Protein AF-A0A358SV83-F1 (afdb_monomer_lite)

Sequence (250 aa):
GQFGENFTVRGLADDQVCIGDRYRIGGAVFEVTQPRVTCFRVGIRMDDPQMPALQVSHHRPGFYSRVLTEGAVEAGQEIIKLASGPEGMTVAELDALLYLPGHPRQQLLRALRIPALSGGWKASFQEMLDQSGQRGGNAGLTDASPPPAWPGFRPLAVTGIGRESETVISVHLADPGGGSVPAALPGQFLTLRLHPDPAGRPLLRSYSLSGPPGARDYRISVKREEHGASSSAPDQPATVADHRRRTATP

Structure (mmCIF, N/CA/C/O backbone):
data_AF-A0A358SV83-F1
#
_entry.id   AF-A0A358SV83-F1
#
loop_
_atom_site.group_PDB
_atom_site.id
_atom_site.type_symbol
_atom_site.label_atom_id
_atom_site.label_alt_id
_atom_site.label_comp_id
_atom_site.label_asym_id
_atom_site.label_entity_id
_atom_site.label_seq_id
_atom_site.pdbx_PDB_ins_code
_atom_site.Cartn_x
_atom_site.Cartn_y
_atom_site.Cartn_z
_atom_site.occupancy
_atom_site.B_iso_or_equiv
_atom_site.auth_seq_id
_atom_site.auth_comp_id
_atom_site.auth_asym_id
_atom_site.auth_atom_id
_atom_site.pdbx_PDB_model_num
ATOM 1 N N . GLY A 1 1 ? -3.229 -6.871 13.205 1.00 54.72 1 GLY A N 1
ATOM 2 C CA . GLY A 1 1 ? -2.868 -8.268 12.923 1.00 54.72 1 GLY A CA 1
ATOM 3 C C . GLY A 1 1 ? -1.431 -8.581 13.302 1.00 54.72 1 GLY A C 1
ATOM 4 O O . GLY A 1 1 ? -0.713 -7.695 13.771 1.00 54.72 1 GLY A O 1
ATOM 5 N N . GLN A 1 2 ? -1.021 -9.843 13.153 1.00 54.03 2 GLN A N 1
ATOM 6 C CA . GLN A 1 2 ? 0.266 -10.363 13.649 1.00 54.03 2 GLN A CA 1
ATOM 7 C C . GLN A 1 2 ? 1.488 -9.800 12.902 1.00 54.03 2 GLN A C 1
ATOM 9 O O . GLN A 1 2 ? 2.577 -9.719 13.471 1.00 54.03 2 GLN A O 1
ATOM 14 N N . PHE A 1 3 ? 1.309 -9.321 11.669 1.00 58.66 3 PHE A N 1
ATOM 15 C CA . PHE A 1 3 ? 2.378 -8.756 10.841 1.00 58.66 3 PHE A CA 1
ATOM 16 C C . PHE A 1 3 ? 2.374 -7.218 10.838 1.00 58.66 3 PHE A C 1
ATOM 18 O O . PHE A 1 3 ? 3.141 -6.577 10.111 1.00 58.66 3 PHE A O 1
ATOM 25 N N . GLY A 1 4 ? 1.548 -6.590 11.682 1.00 61.38 4 GLY A N 1
ATOM 26 C CA . GLY A 1 4 ? 1.361 -5.137 11.694 1.00 61.38 4 GLY A CA 1
ATOM 27 C C . GLY A 1 4 ? 0.641 -4.634 10.442 1.00 61.38 4 GLY A C 1
ATOM 28 O O . GLY A 1 4 ? 0.936 -3.547 9.956 1.00 61.38 4 GLY A O 1
ATOM 29 N N . GLU A 1 5 ? -0.223 -5.465 9.869 1.00 73.44 5 GLU A N 1
ATOM 30 C CA . GLU A 1 5 ? -1.142 -5.107 8.801 1.00 73.44 5 GLU A CA 1
ATOM 31 C C . GLU A 1 5 ? -2.360 -4.343 9.343 1.00 73.44 5 GLU A C 1
ATOM 33 O O . GLU A 1 5 ? -2.858 -4.640 10.436 1.00 73.44 5 GLU A O 1
ATOM 38 N N . ASN A 1 6 ? -2.832 -3.369 8.558 1.00 76.31 6 ASN A N 1
ATOM 39 C CA . ASN A 1 6 ? -4.039 -2.592 8.857 1.00 76.31 6 ASN A CA 1
ATOM 40 C C . ASN A 1 6 ? -5.306 -3.385 8.506 1.00 76.31 6 ASN A C 1
ATOM 42 O O . ASN A 1 6 ? -6.278 -3.366 9.255 1.00 76.31 6 ASN A O 1
ATOM 46 N N . PHE A 1 7 ? -5.268 -4.108 7.382 1.00 78.75 7 PHE A N 1
ATOM 47 C CA . PHE A 1 7 ? -6.340 -4.978 6.915 1.00 78.75 7 PHE A CA 1
ATOM 48 C C . PHE A 1 7 ? -5.882 -6.433 6.972 1.00 78.75 7 PHE A C 1
ATOM 50 O O . PHE A 1 7 ? -4.892 -6.796 6.339 1.00 78.75 7 PHE A O 1
ATOM 57 N N . THR A 1 8 ? -6.625 -7.265 7.700 1.00 83.94 8 THR A N 1
ATOM 58 C CA . THR A 1 8 ? -6.509 -8.725 7.624 1.00 83.94 8 THR A CA 1
ATOM 59 C C . THR A 1 8 ? -7.649 -9.221 6.742 1.00 83.94 8 THR A C 1
ATOM 61 O O . THR A 1 8 ? -8.818 -9.056 7.089 1.00 83.94 8 THR A O 1
ATOM 64 N N . VAL A 1 9 ? -7.313 -9.782 5.582 1.00 85.38 9 VAL A N 1
ATOM 65 C CA . VAL A 1 9 ? -8.266 -10.078 4.501 1.00 85.38 9 VAL A CA 1
ATOM 66 C C . VAL A 1 9 ? -8.218 -11.553 4.102 1.00 85.38 9 VAL A C 1
ATOM 68 O O . VAL A 1 9 ? -7.237 -12.246 4.366 1.00 85.38 9 VAL A O 1
ATOM 71 N N . ARG A 1 10 ? -9.284 -12.040 3.457 1.00 82.12 10 ARG A N 1
ATOM 72 C CA . ARG A 1 10 ? -9.340 -13.359 2.802 1.00 82.12 10 ARG A CA 1
ATOM 73 C C . ARG A 1 10 ? -9.575 -13.160 1.304 1.00 82.12 10 ARG A C 1
ATOM 75 O O . ARG A 1 10 ? -10.217 -12.190 0.922 1.00 82.12 10 ARG A O 1
ATOM 82 N N . GLY A 1 11 ? -9.076 -14.078 0.476 1.00 83.75 11 GLY A N 1
ATOM 83 C CA . GLY A 1 11 ? -9.315 -14.059 -0.976 1.00 83.75 11 GLY A CA 1
ATOM 84 C C . GLY A 1 11 ? -8.448 -13.084 -1.782 1.00 83.75 11 GLY A C 1
ATOM 85 O O . GLY A 1 11 ? -8.728 -12.865 -2.952 1.00 83.75 11 GLY A O 1
ATOM 86 N N . LEU A 1 12 ? -7.404 -12.511 -1.176 1.00 90.44 12 LEU A N 1
ATOM 87 C CA . LEU A 1 12 ? -6.436 -11.630 -1.838 1.00 90.44 12 LEU A CA 1
ATOM 88 C C . LEU A 1 12 ? -5.019 -12.178 -1.644 1.00 90.44 12 LEU A C 1
ATOM 90 O O . LEU A 1 12 ? -4.240 -11.635 -0.864 1.00 90.44 12 LEU A O 1
ATOM 94 N N . ALA A 1 13 ? -4.725 -13.308 -2.286 1.00 89.31 13 ALA A N 1
ATOM 95 C CA . ALA A 1 13 ? -3.401 -13.917 -2.227 1.00 89.31 13 ALA A CA 1
ATOM 96 C C . ALA A 1 13 ? -2.389 -13.141 -3.093 1.00 89.31 13 ALA A C 1
ATOM 98 O O . ALA A 1 13 ? -2.746 -12.588 -4.135 1.00 89.31 13 ALA A O 1
ATOM 99 N N . ASP A 1 14 ? -1.123 -13.099 -2.670 1.00 88.69 14 ASP A N 1
ATOM 100 C CA . ASP A 1 14 ? -0.073 -12.293 -3.319 1.00 88.69 14 ASP A CA 1
ATOM 101 C C . ASP A 1 14 ? 0.264 -12.762 -4.751 1.00 88.69 14 ASP A C 1
ATOM 103 O O . ASP A 1 14 ? 0.774 -11.986 -5.558 1.00 88.69 14 ASP A O 1
ATOM 107 N N . ASP A 1 15 ? -0.056 -14.011 -5.088 1.00 91.31 15 ASP A N 1
ATOM 108 C CA . ASP A 1 15 ? 0.052 -14.606 -6.427 1.00 91.31 15 ASP A CA 1
ATOM 109 C C . ASP A 1 15 ? -1.186 -14.362 -7.311 1.00 91.31 15 ASP A C 1
ATOM 111 O O . ASP A 1 15 ? -1.204 -14.751 -8.477 1.00 91.31 15 ASP A O 1
ATOM 115 N N . GLN A 1 16 ? -2.215 -13.699 -6.781 1.00 93.50 16 GLN A N 1
ATOM 116 C CA . GLN A 1 16 ? -3.449 -13.349 -7.494 1.00 93.50 16 GLN A CA 1
ATOM 117 C C . GLN A 1 16 ? -3.635 -11.835 -7.627 1.00 93.50 16 GLN A C 1
ATOM 119 O O . GLN A 1 16 ? -4.192 -11.351 -8.615 1.00 93.50 16 GLN A O 1
ATOM 124 N N . VAL A 1 17 ? -3.183 -11.073 -6.630 1.00 96.31 17 VAL A N 1
ATOM 125 C CA . VAL A 1 17 ? -3.285 -9.611 -6.614 1.00 96.31 17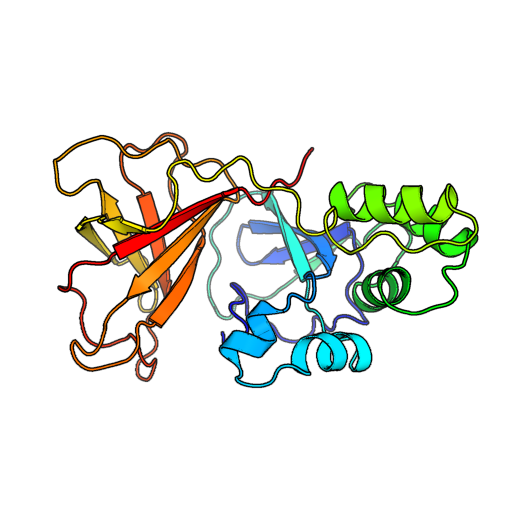 VAL A CA 1
ATOM 126 C C . VAL A 1 17 ? -2.208 -9.003 -7.502 1.00 96.31 17 VAL A C 1
ATOM 128 O O . VAL A 1 17 ? -1.026 -9.288 -7.326 1.00 96.31 17 VAL A O 1
ATOM 131 N N . CYS A 1 18 ? -2.609 -8.123 -8.421 1.00 97.88 18 CYS A N 1
ATOM 132 C CA . CYS A 1 18 ? -1.698 -7.404 -9.309 1.00 97.88 18 CYS A CA 1
ATOM 133 C C . CYS A 1 18 ? -1.433 -5.969 -8.844 1.00 97.88 18 CYS A C 1
ATOM 135 O O . CYS A 1 18 ? -2.307 -5.304 -8.281 1.00 97.88 18 CYS A O 1
ATOM 137 N N . ILE A 1 19 ? -0.235 -5.453 -9.124 1.00 97.44 19 ILE A N 1
ATOM 138 C CA . ILE A 1 19 ? 0.060 -4.035 -8.895 1.00 97.44 19 ILE A CA 1
ATOM 139 C C . ILE A 1 19 ? -0.779 -3.182 -9.846 1.00 97.44 19 ILE A C 1
ATOM 141 O O . ILE A 1 19 ? -0.817 -3.415 -11.051 1.00 97.44 19 ILE A O 1
ATOM 145 N N . GLY A 1 20 ? -1.455 -2.182 -9.286 1.00 96.38 20 GLY A N 1
ATOM 146 C CA . GLY A 1 20 ? -2.447 -1.357 -9.966 1.00 96.38 20 GLY A CA 1
ATOM 147 C C . GLY A 1 20 ? -3.874 -1.902 -9.904 1.00 96.38 20 GLY A C 1
ATOM 148 O O . GLY A 1 20 ? -4.779 -1.220 -10.380 1.00 96.38 20 GLY A O 1
ATOM 149 N N . ASP A 1 21 ? -4.108 -3.084 -9.319 1.00 98.25 21 ASP A N 1
ATOM 150 C CA . ASP A 1 21 ? -5.472 -3.528 -9.031 1.00 98.25 21 ASP A CA 1
ATOM 151 C C . ASP A 1 21 ? -6.186 -2.506 -8.141 1.00 98.25 21 ASP A C 1
ATOM 153 O O . ASP A 1 21 ? -5.591 -1.946 -7.214 1.00 98.25 21 ASP A O 1
ATOM 157 N N . ARG A 1 22 ? -7.481 -2.297 -8.397 1.00 98.25 22 ARG A N 1
ATOM 158 C CA . ARG A 1 22 ? -8.326 -1.393 -7.614 1.00 98.25 22 ARG A CA 1
ATOM 159 C C . ARG A 1 22 ? -9.411 -2.160 -6.894 1.00 98.25 22 ARG A C 1
ATOM 161 O O . ARG A 1 22 ? -10.132 -2.938 -7.516 1.00 98.25 22 ARG A O 1
ATOM 168 N N . TYR A 1 23 ? -9.569 -1.878 -5.609 1.00 97.69 23 TYR A N 1
ATOM 169 C CA . TYR A 1 23 ? -10.542 -2.529 -4.745 1.00 97.69 23 TYR A CA 1
ATOM 170 C C . TYR A 1 23 ? -11.389 -1.495 -4.016 1.00 97.69 23 TYR A C 1
ATOM 172 O O . TYR A 1 23 ? -10.880 -0.470 -3.561 1.00 97.69 23 TYR A O 1
ATOM 180 N N . ARG A 1 24 ? -12.680 -1.782 -3.879 1.00 97.50 24 ARG A N 1
ATOM 181 C CA . ARG A 1 24 ? -13.598 -1.041 -3.019 1.00 97.50 24 ARG A CA 1
ATOM 182 C C . ARG A 1 24 ? -13.871 -1.835 -1.756 1.00 97.50 24 ARG A C 1
ATOM 184 O O . ARG A 1 24 ? -14.143 -3.031 -1.836 1.00 97.50 24 ARG A O 1
ATOM 191 N N . ILE A 1 25 ? -13.850 -1.148 -0.620 1.00 95.62 25 ILE A N 1
ATOM 192 C CA . ILE A 1 25 ? -14.288 -1.681 0.671 1.00 95.62 25 ILE A CA 1
ATOM 193 C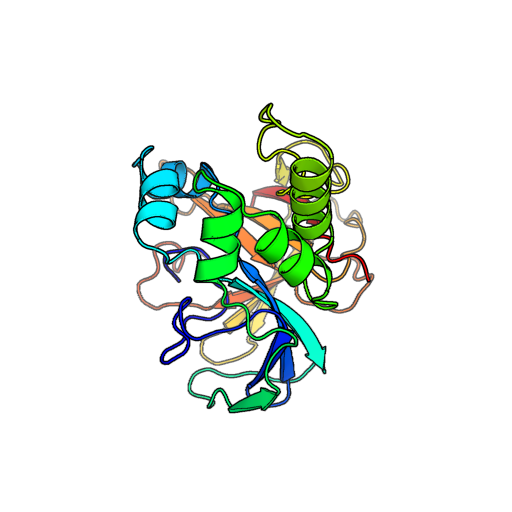 C . ILE A 1 25 ? -15.141 -0.597 1.320 1.00 95.62 25 ILE A C 1
ATOM 195 O O . ILE A 1 25 ? -14.673 0.529 1.491 1.00 95.62 25 ILE A O 1
ATOM 199 N N . GLY A 1 26 ? -16.406 -0.902 1.608 1.00 94.88 26 GLY A N 1
ATOM 200 C CA . GLY A 1 26 ? -17.359 0.111 2.063 1.00 94.88 26 GLY A CA 1
ATOM 201 C C . GLY A 1 26 ? -17.443 1.286 1.082 1.00 94.88 26 GLY A C 1
ATOM 202 O O . GLY A 1 26 ? -17.700 1.089 -0.113 1.00 94.88 26 GLY A O 1
ATOM 203 N N . GLY A 1 27 ? -17.205 2.496 1.597 1.00 88.81 27 GLY A N 1
ATOM 204 C CA . GLY A 1 27 ? -17.165 3.738 0.819 1.00 88.81 27 GLY A CA 1
ATOM 205 C C . GLY A 1 27 ? -15.787 4.121 0.266 1.00 88.81 27 GLY A C 1
ATOM 206 O O . GLY A 1 27 ? -15.696 5.107 -0.457 1.00 88.81 27 GLY A O 1
ATOM 207 N N . ALA A 1 28 ? -14.721 3.386 0.598 1.00 93.38 28 ALA A N 1
ATOM 208 C CA . ALA A 1 28 ? -13.356 3.726 0.199 1.00 93.38 28 ALA A CA 1
ATOM 209 C C . ALA A 1 28 ? -12.885 2.929 -1.027 1.00 93.38 28 ALA A C 1
ATOM 211 O O . ALA A 1 28 ? -13.259 1.768 -1.221 1.00 93.38 28 ALA A O 1
ATOM 212 N N . VAL A 1 29 ? -12.013 3.543 -1.833 1.00 96.75 29 VAL A N 1
ATOM 213 C CA . VAL A 1 29 ? -11.367 2.912 -2.994 1.00 96.75 29 VAL A CA 1
ATOM 214 C C . VAL A 1 29 ? -9.855 2.935 -2.824 1.00 96.75 29 VAL A C 1
ATOM 216 O O . VAL A 1 29 ? -9.262 3.982 -2.563 1.00 96.75 29 VAL A O 1
ATOM 219 N N . PHE A 1 30 ? -9.234 1.778 -3.025 1.00 96.25 30 PHE A N 1
ATOM 220 C CA . PHE A 1 30 ? -7.804 1.543 -2.873 1.00 96.25 30 PHE A CA 1
ATOM 221 C C . PHE A 1 30 ? -7.193 1.074 -4.192 1.00 96.25 30 PHE A C 1
ATOM 223 O O . PHE A 1 30 ? -7.848 0.372 -4.960 1.00 96.25 30 PHE A O 1
ATOM 230 N N . GLU A 1 31 ? -5.931 1.420 -4.436 1.00 97.75 31 GLU A N 1
ATOM 231 C CA . GLU A 1 31 ? -5.132 0.902 -5.552 1.00 97.75 31 GLU A CA 1
ATOM 232 C C . GLU A 1 31 ? -3.832 0.294 -5.030 1.00 97.75 31 GLU A C 1
ATOM 234 O O . GLU A 1 31 ? -3.123 0.935 -4.252 1.00 97.75 31 GLU A O 1
ATOM 239 N N . VAL A 1 32 ? -3.520 -0.933 -5.446 1.00 96.25 32 VAL A N 1
ATOM 240 C CA . VAL A 1 32 ? -2.310 -1.653 -5.030 1.00 96.25 32 VAL A CA 1
ATOM 241 C C . VAL A 1 32 ? -1.080 -0.997 -5.652 1.00 96.25 32 VAL A C 1
ATOM 243 O O . VAL A 1 32 ? -1.019 -0.829 -6.867 1.00 96.25 32 VAL A O 1
ATOM 246 N N . THR A 1 33 ? -0.083 -0.639 -4.840 1.00 91.69 33 THR A N 1
ATOM 247 C CA . THR A 1 33 ? 1.066 0.161 -5.306 1.00 91.69 33 THR A CA 1
ATOM 248 C C . THR A 1 33 ? 2.401 -0.555 -5.247 1.00 91.69 33 THR A C 1
ATOM 250 O O . THR A 1 33 ? 3.296 -0.235 -6.021 1.00 91.69 33 THR A O 1
ATOM 253 N N . GLN A 1 34 ? 2.582 -1.490 -4.317 1.00 87.69 34 GLN A N 1
ATOM 254 C CA . GLN A 1 34 ? 3.850 -2.201 -4.165 1.00 87.69 34 GLN A CA 1
ATOM 255 C C . GLN A 1 34 ? 3.707 -3.422 -3.255 1.00 87.69 34 GLN A C 1
ATOM 257 O O . GLN A 1 34 ? 2.888 -3.394 -2.325 1.00 87.69 34 GLN A O 1
ATOM 262 N N . PRO A 1 35 ? 4.567 -4.439 -3.427 1.00 89.25 35 PRO A N 1
ATOM 263 C CA . PRO A 1 35 ? 4.796 -5.427 -2.390 1.00 89.25 35 PRO A CA 1
ATOM 264 C C . PRO A 1 35 ? 5.295 -4.764 -1.104 1.00 89.25 35 PRO A C 1
ATOM 266 O O . PRO A 1 35 ? 5.919 -3.688 -1.085 1.00 89.25 35 PRO A O 1
ATOM 269 N N . ARG A 1 36 ? 4.992 -5.404 0.018 1.00 83.44 36 ARG A N 1
ATOM 270 C CA . ARG A 1 36 ? 5.539 -5.007 1.302 1.00 83.44 36 ARG A CA 1
ATOM 271 C C . ARG A 1 36 ? 7.009 -5.402 1.334 1.00 83.44 36 ARG A C 1
ATOM 273 O O . ARG A 1 36 ? 7.348 -6.574 1.309 1.00 83.44 36 ARG A O 1
ATOM 280 N N . VAL A 1 37 ? 7.867 -4.397 1.476 1.00 70.69 37 VAL A N 1
ATOM 281 C CA . VAL A 1 37 ? 9.312 -4.595 1.612 1.00 70.69 37 VAL A CA 1
ATOM 282 C C . VAL A 1 37 ? 9.594 -5.499 2.812 1.00 70.69 37 VAL A C 1
ATOM 284 O O . VAL A 1 37 ? 9.258 -5.166 3.959 1.00 70.69 37 VAL A O 1
ATOM 287 N N . THR A 1 38 ? 10.221 -6.638 2.541 1.00 62.66 38 THR A N 1
ATOM 288 C CA . THR A 1 38 ? 10.652 -7.617 3.536 1.00 62.66 38 THR A CA 1
ATOM 289 C C . THR A 1 38 ? 11.813 -7.017 4.328 1.00 62.66 38 THR A C 1
ATOM 291 O O . THR A 1 38 ? 12.965 -6.965 3.907 1.00 62.66 38 THR A O 1
ATOM 294 N N . CYS A 1 39 ? 11.501 -6.449 5.494 1.00 55.25 39 CYS A N 1
ATOM 295 C CA . CYS A 1 39 ? 12.491 -5.776 6.330 1.00 55.25 39 CYS A CA 1
ATOM 296 C C . CYS A 1 39 ? 12.957 -6.667 7.489 1.00 55.25 39 CYS A C 1
ATOM 298 O O . CYS A 1 39 ? 12.167 -7.388 8.104 1.00 55.25 39 CYS A O 1
ATOM 300 N N . PHE A 1 40 ? 14.232 -6.517 7.865 1.00 40.53 40 PHE A N 1
ATOM 301 C CA . PHE A 1 40 ? 14.875 -7.143 9.033 1.00 40.53 40 PHE A CA 1
ATOM 302 C C . PHE A 1 40 ? 14.072 -7.000 10.344 1.00 40.53 40 PHE A C 1
ATOM 304 O O . PHE A 1 40 ? 14.144 -7.844 11.234 1.00 40.53 40 PHE A O 1
ATOM 311 N N . ARG A 1 41 ? 13.227 -5.964 10.455 1.00 45.44 41 ARG A N 1
ATOM 312 C CA . ARG A 1 41 ? 12.376 -5.714 11.629 1.00 45.44 41 ARG A CA 1
ATOM 313 C C . ARG A 1 41 ? 11.317 -6.790 11.878 1.00 45.44 41 ARG A C 1
ATOM 315 O O . ARG A 1 41 ? 10.899 -6.929 13.025 1.00 45.44 41 ARG A O 1
ATOM 322 N N . VAL A 1 42 ? 10.870 -7.536 10.861 1.00 48.53 42 VAL A N 1
ATOM 323 C CA . VAL A 1 42 ? 9.964 -8.674 11.108 1.00 48.53 42 VAL A CA 1
ATOM 324 C C . VAL A 1 42 ? 10.702 -9.786 11.844 1.00 48.53 42 VAL A C 1
ATOM 326 O O . VAL A 1 42 ? 10.146 -10.332 12.789 1.00 48.53 42 VAL A O 1
ATOM 329 N N . GLY A 1 43 ? 11.967 -10.033 11.496 1.00 43.28 43 GLY A N 1
ATOM 330 C CA . GLY A 1 43 ? 12.800 -10.980 12.229 1.00 43.28 43 GLY A CA 1
ATOM 331 C C . GLY A 1 43 ? 13.048 -10.556 13.674 1.00 43.28 43 GLY A C 1
ATOM 332 O O . GLY A 1 43 ? 12.912 -11.368 14.576 1.00 43.28 43 GLY A O 1
ATOM 333 N N . ILE A 1 44 ? 13.254 -9.257 13.925 1.00 42.75 44 ILE A N 1
ATOM 334 C CA . ILE A 1 44 ? 13.342 -8.726 15.300 1.00 42.75 44 ILE A CA 1
ATOM 335 C C . ILE A 1 44 ? 12.026 -8.915 16.081 1.00 42.75 44 ILE A C 1
ATOM 337 O O . ILE A 1 44 ? 12.054 -9.186 17.276 1.00 42.75 44 ILE A O 1
ATOM 341 N N . ARG A 1 45 ? 10.857 -8.748 15.442 1.00 47.59 45 ARG A N 1
ATOM 342 C CA . ARG A 1 45 ? 9.550 -8.908 16.114 1.00 47.59 45 ARG A CA 1
ATOM 343 C C . ARG A 1 45 ? 9.204 -10.373 16.393 1.00 47.59 45 ARG A C 1
ATOM 345 O O . ARG A 1 45 ? 8.528 -10.633 17.382 1.00 47.59 45 ARG A O 1
ATOM 352 N N . MET A 1 46 ? 9.615 -11.276 15.509 1.00 47.41 46 MET A N 1
ATOM 353 C CA . MET A 1 46 ? 9.336 -12.713 15.592 1.00 47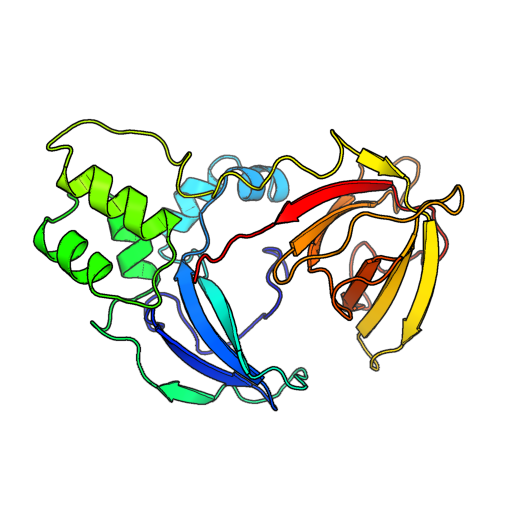.41 46 MET A CA 1
ATOM 354 C C . MET A 1 46 ? 10.449 -13.497 16.303 1.00 47.41 46 MET A C 1
ATOM 356 O O . MET A 1 46 ? 10.342 -14.711 16.402 1.00 47.41 46 MET A O 1
ATOM 360 N N . ASP A 1 47 ? 11.491 -12.806 16.782 1.00 48.53 47 ASP A N 1
ATOM 361 C CA . ASP A 1 47 ? 12.717 -13.390 17.350 1.00 48.53 47 ASP A CA 1
ATOM 362 C C . ASP A 1 47 ? 13.383 -14.434 16.431 1.00 48.53 47 ASP A C 1
ATOM 364 O O . ASP A 1 47 ? 14.007 -15.389 16.880 1.00 48.53 47 ASP A O 1
ATOM 368 N N . ASP A 1 48 ? 13.243 -14.243 15.116 1.00 48.50 48 ASP A N 1
ATOM 369 C CA . ASP A 1 48 ? 13.784 -15.133 14.092 1.00 48.50 48 ASP A CA 1
ATOM 370 C C . ASP A 1 48 ? 14.469 -14.312 12.979 1.00 48.50 48 ASP A C 1
ATOM 372 O O . ASP A 1 48 ? 13.804 -13.719 12.118 1.00 48.50 48 ASP A O 1
ATOM 376 N N . PRO A 1 49 ? 15.813 -14.263 12.956 1.00 48.03 49 PRO A N 1
ATOM 377 C CA . PRO A 1 49 ? 16.571 -13.483 11.983 1.00 48.03 49 PRO A CA 1
ATOM 378 C C . PRO A 1 49 ? 16.440 -13.993 10.536 1.00 48.03 49 PRO A C 1
ATOM 380 O O . PRO A 1 49 ? 16.790 -13.255 9.614 1.00 48.03 49 PRO A O 1
ATOM 383 N N . GLN A 1 50 ? 15.923 -15.208 10.308 1.00 54.56 50 GLN A N 1
ATOM 384 C CA . GLN A 1 50 ? 15.722 -15.792 8.976 1.00 54.56 50 GLN A CA 1
ATOM 385 C C . GLN A 1 50 ? 14.391 -15.370 8.338 1.00 54.56 50 GLN A C 1
ATOM 387 O O . GLN A 1 50 ? 14.218 -15.501 7.125 1.00 54.56 50 GLN A O 1
ATOM 392 N N . MET A 1 51 ? 13.468 -14.793 9.112 1.00 56.59 51 MET A N 1
ATOM 393 C CA . MET A 1 51 ? 12.127 -14.415 8.648 1.00 56.59 51 MET A CA 1
ATOM 394 C C . MET A 1 51 ? 12.065 -13.547 7.382 1.00 56.59 51 MET A C 1
ATOM 396 O O . MET A 1 51 ? 11.165 -13.776 6.571 1.00 56.59 51 MET A O 1
ATOM 400 N N . PRO A 1 52 ? 12.966 -12.569 7.154 1.00 54.94 52 PRO A N 1
ATOM 401 C CA . PRO A 1 52 ? 12.975 -11.820 5.899 1.00 54.94 52 PRO A CA 1
ATOM 402 C C . PRO A 1 52 ? 13.257 -12.715 4.685 1.00 54.94 52 PRO A C 1
ATOM 404 O O . PRO A 1 52 ? 12.596 -12.574 3.661 1.00 54.94 52 PRO A O 1
ATOM 407 N N . ALA A 1 53 ? 14.185 -13.669 4.812 1.00 55.56 53 ALA A N 1
ATOM 408 C CA . ALA A 1 53 ? 14.493 -14.628 3.753 1.00 55.56 53 ALA A CA 1
ATOM 409 C C . ALA A 1 53 ? 13.353 -15.639 3.559 1.00 55.56 53 ALA A C 1
ATOM 411 O O . ALA A 1 53 ? 13.012 -15.970 2.424 1.00 55.56 53 ALA A O 1
ATOM 412 N N . LEU A 1 54 ? 12.711 -16.070 4.651 1.00 56.41 54 LEU A N 1
ATOM 413 C CA . LEU A 1 54 ? 11.567 -16.978 4.597 1.00 56.41 54 LEU A CA 1
ATOM 414 C C . LEU A 1 54 ? 10.364 -16.349 3.878 1.00 56.41 54 LEU A C 1
ATOM 416 O O . LEU A 1 54 ? 9.763 -17.003 3.031 1.00 56.41 54 LEU A O 1
ATOM 420 N N . GLN A 1 55 ? 10.041 -15.076 4.131 1.00 59.69 55 GLN A N 1
ATOM 421 C CA . GLN A 1 55 ? 8.934 -14.383 3.445 1.00 59.69 55 GLN A CA 1
ATOM 422 C C . GLN A 1 55 ? 9.126 -14.298 1.932 1.00 59.69 55 GLN A C 1
ATOM 424 O O . GLN A 1 55 ? 8.181 -14.569 1.189 1.00 59.69 55 GLN A O 1
ATOM 429 N N . VAL A 1 56 ? 10.350 -13.990 1.495 1.00 57.34 56 VAL A N 1
ATOM 430 C CA . VAL A 1 56 ? 10.717 -14.004 0.074 1.00 57.34 56 VAL A CA 1
ATOM 431 C C . VAL A 1 56 ? 10.605 -15.427 -0.484 1.00 57.34 56 VAL A C 1
ATOM 433 O O . VAL A 1 56 ? 9.999 -15.631 -1.531 1.00 57.34 56 VAL A O 1
ATOM 436 N N . SER A 1 57 ? 11.110 -16.437 0.238 1.00 56.78 57 SER A N 1
ATOM 437 C CA . SER A 1 57 ? 11.056 -17.842 -0.206 1.00 56.78 57 SER A CA 1
ATOM 438 C C . SER A 1 57 ? 9.640 -18.429 -0.267 1.00 56.78 57 SER A C 1
ATOM 440 O O . SER A 1 57 ? 9.393 -19.372 -1.012 1.00 56.78 57 SER A O 1
ATOM 442 N N . HIS A 1 58 ? 8.703 -17.871 0.503 1.00 61.69 58 HIS A N 1
ATOM 443 C CA . HIS A 1 58 ? 7.312 -18.313 0.548 1.00 61.69 58 HIS A CA 1
ATOM 444 C C . HIS A 1 58 ? 6.377 -17.490 -0.343 1.00 61.69 58 HIS A C 1
ATOM 446 O O . HIS A 1 58 ? 5.182 -17.782 -0.357 1.00 61.69 58 HIS A O 1
ATOM 452 N N . HIS A 1 59 ? 6.888 -16.490 -1.074 1.00 64.38 59 HIS A N 1
ATOM 453 C CA . HIS A 1 59 ? 6.108 -15.631 -1.976 1.00 64.38 59 HIS A CA 1
ATOM 454 C C . HIS A 1 59 ? 4.897 -14.965 -1.300 1.00 64.38 59 HIS A C 1
ATOM 456 O O . HIS A 1 59 ? 3.835 -14.827 -1.905 1.00 64.38 59 HIS A O 1
ATOM 462 N N . ARG A 1 60 ? 5.038 -14.594 -0.019 1.00 75.44 60 ARG A N 1
ATOM 463 C CA . ARG A 1 60 ? 3.951 -14.016 0.792 1.00 75.44 60 ARG A CA 1
ATOM 464 C C . ARG A 1 60 ? 4.354 -12.721 1.510 1.00 75.44 60 ARG A C 1
ATOM 466 O O . ARG A 1 60 ? 4.289 -12.666 2.743 1.00 75.44 60 ARG A O 1
ATOM 473 N N . PRO A 1 61 ? 4.834 -11.691 0.790 1.00 76.06 61 PRO A N 1
ATOM 474 C CA . PRO A 1 61 ? 5.226 -10.429 1.413 1.00 76.06 61 PRO A CA 1
ATOM 475 C C . PRO A 1 61 ? 4.030 -9.645 1.984 1.00 76.06 61 PRO A C 1
ATOM 477 O O . PRO A 1 61 ? 4.187 -8.879 2.939 1.00 76.06 61 PRO A O 1
ATOM 480 N N . GLY A 1 62 ? 2.830 -9.814 1.425 1.00 86.69 62 GLY A N 1
ATOM 481 C CA . GLY A 1 62 ? 1.746 -8.841 1.497 1.00 86.69 62 GLY A CA 1
ATOM 482 C C . GLY A 1 62 ? 2.034 -7.603 0.639 1.00 86.69 62 GLY A C 1
ATOM 483 O O . GLY A 1 62 ? 3.086 -7.472 0.012 1.00 86.69 62 GLY A O 1
ATOM 484 N N . PHE A 1 63 ? 1.113 -6.641 0.629 1.00 90.00 63 PHE A N 1
ATOM 485 C CA . PHE A 1 63 ? 1.213 -5.455 -0.228 1.00 90.00 63 PHE A CA 1
ATOM 486 C C . PHE A 1 63 ? 0.683 -4.186 0.441 1.00 90.00 63 PHE A C 1
ATOM 488 O O . PHE A 1 63 ? -0.067 -4.222 1.419 1.00 90.00 63 PHE A O 1
ATOM 495 N N . TYR A 1 64 ? 1.098 -3.041 -0.097 1.00 89.19 64 TYR A N 1
ATOM 496 C CA . TYR A 1 64 ? 0.550 -1.734 0.243 1.00 89.19 64 TYR A CA 1
ATOM 497 C C . TYR A 1 64 ? -0.386 -1.234 -0.852 1.00 89.19 64 TYR A C 1
ATOM 499 O O . TYR A 1 64 ? -0.276 -1.595 -2.024 1.00 89.19 64 TYR A O 1
ATOM 507 N N . SER A 1 65 ? -1.324 -0.383 -0.449 1.00 90.56 65 SER A N 1
ATOM 508 C CA . SER A 1 65 ? -2.239 0.306 -1.351 1.00 90.56 65 SER A CA 1
ATOM 509 C C . SER A 1 65 ? -2.279 1.790 -1.019 1.00 90.56 65 SER A C 1
ATOM 511 O O . SER A 1 65 ? -2.139 2.172 0.147 1.00 90.56 65 SER A O 1
ATOM 513 N N . ARG A 1 66 ? -2.488 2.624 -2.037 1.00 89.19 66 ARG A N 1
ATOM 514 C CA . ARG A 1 66 ? -2.860 4.030 -1.857 1.00 89.19 66 ARG A CA 1
ATOM 515 C C . ARG A 1 66 ? -4.377 4.170 -1.845 1.00 89.19 66 ARG A C 1
ATOM 517 O O . ARG A 1 66 ? -5.078 3.364 -2.452 1.00 89.19 66 ARG A O 1
ATOM 524 N N . VAL A 1 67 ? -4.874 5.197 -1.166 1.00 92.00 67 VAL A N 1
ATOM 525 C CA . VAL A 1 67 ? -6.299 5.546 -1.160 1.00 92.00 67 VAL A CA 1
ATOM 526 C C . VAL A 1 67 ? -6.571 6.449 -2.360 1.00 92.00 67 VAL A C 1
ATOM 528 O O . VAL A 1 67 ? -5.941 7.494 -2.491 1.00 92.00 67 VAL A O 1
ATOM 531 N N . LEU A 1 68 ? -7.475 6.030 -3.246 1.00 86.06 68 LEU A N 1
ATOM 532 C CA . LEU A 1 68 ? -7.963 6.842 -4.367 1.00 86.06 68 LEU A CA 1
ATOM 533 C C . LEU A 1 68 ? -9.214 7.636 -3.988 1.00 86.06 68 LEU A C 1
ATOM 535 O O . LEU A 1 68 ? -9.433 8.736 -4.486 1.00 86.06 68 LEU A O 1
ATOM 539 N N . THR A 1 69 ? -10.051 7.071 -3.120 1.00 90.62 69 THR A N 1
ATOM 540 C CA . THR A 1 69 ? -11.261 7.720 -2.612 1.00 90.62 69 THR A CA 1
ATOM 541 C C . THR A 1 69 ? -11.398 7.387 -1.140 1.00 90.62 69 THR A C 1
ATOM 543 O O . THR A 1 69 ? -11.412 6.212 -0.770 1.00 90.62 69 THR A O 1
ATOM 546 N N . GLU A 1 70 ? -11.457 8.420 -0.306 1.00 89.62 70 GLU A N 1
ATOM 547 C CA . GLU A 1 70 ? -11.696 8.269 1.125 1.00 89.62 70 GLU A CA 1
ATOM 548 C C . GLU A 1 70 ? -13.154 7.882 1.386 1.00 89.62 70 GLU A C 1
ATOM 550 O O . GLU A 1 70 ? -14.065 8.311 0.680 1.00 89.62 70 GLU A O 1
ATOM 555 N N . GLY A 1 71 ? -13.379 7.075 2.417 1.00 85.62 71 GLY A N 1
ATOM 556 C CA . GLY A 1 71 ? -14.711 6.648 2.819 1.00 85.62 71 GLY A CA 1
ATOM 557 C C . GLY A 1 71 ? -14.671 5.780 4.069 1.00 85.62 71 GLY A C 1
ATOM 558 O O . GLY A 1 71 ? -13.604 5.341 4.503 1.00 85.62 71 GLY A O 1
ATOM 559 N N . ALA A 1 72 ? -15.842 5.543 4.659 1.00 84.94 72 ALA A N 1
ATOM 560 C CA . ALA A 1 72 ? -15.966 4.676 5.823 1.00 84.94 72 ALA A CA 1
ATOM 561 C C . ALA A 1 72 ? -15.734 3.208 5.435 1.00 84.94 72 ALA A C 1
ATOM 563 O O . ALA A 1 72 ? -16.239 2.737 4.409 1.00 84.94 72 ALA A O 1
ATOM 564 N N . VAL A 1 73 ? -14.981 2.500 6.278 1.00 87.88 73 VAL A N 1
ATOM 565 C CA . VAL A 1 73 ? -14.674 1.076 6.130 1.00 87.88 73 VAL A CA 1
ATOM 566 C C . VAL A 1 73 ? -14.902 0.375 7.461 1.00 87.88 73 VAL A C 1
ATOM 568 O O . VAL A 1 73 ? -14.475 0.866 8.505 1.00 87.88 73 VAL A O 1
ATOM 571 N N . GLU A 1 74 ? -15.543 -0.786 7.417 1.00 83.62 74 GLU A N 1
ATOM 572 C CA . GLU A 1 74 ? -15.903 -1.582 8.588 1.00 83.62 74 GLU A CA 1
ATOM 573 C C . GLU A 1 74 ? -15.521 -3.054 8.399 1.00 83.62 74 GLU A C 1
ATOM 575 O O . GLU A 1 74 ? -15.393 -3.561 7.282 1.00 83.62 74 GLU A O 1
ATOM 580 N N . ALA A 1 75 ? -15.329 -3.762 9.512 1.00 87.25 75 ALA A N 1
ATOM 581 C CA . ALA A 1 75 ? -15.035 -5.189 9.480 1.00 87.25 75 ALA A CA 1
ATOM 582 C C . ALA A 1 75 ? -16.224 -5.986 8.919 1.00 87.25 75 ALA A C 1
ATOM 584 O O . ALA A 1 75 ? -17.377 -5.696 9.220 1.00 87.25 75 ALA A O 1
ATOM 585 N N . GLY A 1 76 ? -15.932 -7.018 8.125 1.00 88.81 76 GLY A N 1
ATOM 586 C CA . GLY A 1 76 ? -16.952 -7.862 7.494 1.00 88.81 76 GLY A CA 1
ATOM 587 C C . GLY A 1 76 ? -17.495 -7.318 6.171 1.00 88.81 76 GLY A C 1
ATOM 588 O O . GLY A 1 76 ? -18.194 -8.047 5.474 1.00 88.81 76 GLY A O 1
ATOM 589 N N . GLN A 1 77 ? -17.142 -6.088 5.786 1.00 90.44 77 GLN A N 1
ATOM 590 C CA . GLN A 1 77 ? -17.480 -5.562 4.468 1.00 90.44 77 GLN A CA 1
ATOM 591 C C . GLN A 1 77 ? -16.747 -6.326 3.361 1.00 90.44 77 GLN A C 1
ATOM 593 O O . GLN A 1 77 ? -15.573 -6.684 3.489 1.00 90.44 77 GLN A O 1
ATOM 598 N N . GLU A 1 78 ? -17.459 -6.558 2.262 1.00 93.88 78 GLU A N 1
ATOM 599 C CA . GLU A 1 78 ? -16.916 -7.233 1.090 1.00 93.88 78 GLU A CA 1
ATOM 600 C C . GLU A 1 78 ? -15.828 -6.388 0.416 1.00 93.88 78 GLU A C 1
ATOM 602 O O . GLU A 1 78 ? -15.926 -5.158 0.336 1.00 93.88 78 GLU A O 1
ATOM 607 N N . ILE A 1 79 ? -14.798 -7.066 -0.097 1.00 95.81 79 ILE A N 1
ATOM 608 C CA . ILE A 1 79 ? -13.745 -6.448 -0.900 1.00 95.81 79 ILE A CA 1
ATOM 609 C C . ILE A 1 79 ? -14.053 -6.700 -2.369 1.00 95.81 79 ILE A C 1
ATOM 611 O O . ILE A 1 79 ? -13.946 -7.824 -2.855 1.00 95.81 79 ILE A O 1
ATOM 615 N N . ILE A 1 80 ? -14.425 -5.643 -3.082 1.00 97.25 80 ILE A N 1
ATOM 616 C CA . ILE A 1 80 ? -14.918 -5.744 -4.454 1.00 97.25 80 ILE A CA 1
ATOM 617 C C . ILE A 1 80 ? -13.845 -5.227 -5.403 1.00 97.25 80 ILE A C 1
ATOM 619 O O . ILE A 1 80 ? -13.467 -4.055 -5.343 1.00 97.25 80 ILE A O 1
ATOM 623 N N . LYS A 1 81 ? -13.354 -6.089 -6.299 1.00 97.62 81 LYS A N 1
ATOM 624 C CA . LYS A 1 81 ? -12.402 -5.689 -7.342 1.00 97.62 81 LYS A CA 1
ATOM 625 C C . LYS A 1 81 ? -13.112 -4.811 -8.373 1.00 97.62 81 LYS A C 1
ATOM 627 O O . LYS A 1 81 ? -14.076 -5.236 -8.998 1.00 97.62 81 LYS A O 1
ATOM 632 N N . LEU A 1 82 ? -12.632 -3.582 -8.533 1.00 97.88 82 LEU A N 1
ATOM 633 C CA . LEU A 1 82 ? -13.160 -2.605 -9.487 1.00 97.88 82 LEU A CA 1
ATOM 634 C C . LEU A 1 82 ? -12.413 -2.635 -10.820 1.00 97.88 82 LEU A C 1
ATOM 636 O O . LEU A 1 82 ? -13.015 -2.428 -11.868 1.00 97.88 82 LEU A O 1
ATOM 640 N N . ALA A 1 83 ? -11.096 -2.842 -10.779 1.00 97.38 83 ALA A N 1
ATOM 641 C CA . ALA A 1 83 ? -10.253 -2.858 -11.968 1.00 97.38 83 ALA A CA 1
ATOM 642 C C . ALA A 1 83 ? -9.010 -3.720 -11.746 1.00 97.38 83 ALA A C 1
ATOM 644 O O . ALA A 1 83 ? -8.532 -3.852 -10.616 1.00 97.38 83 ALA A O 1
ATOM 645 N N . SER A 1 84 ? -8.480 -4.270 -12.838 1.00 97.25 84 SER A N 1
ATOM 646 C CA . SER A 1 84 ? -7.181 -4.940 -12.841 1.00 97.25 84 SER A CA 1
ATOM 647 C C . SER A 1 84 ? -6.062 -3.958 -13.169 1.00 97.25 84 SER A C 1
ATOM 649 O O . SER A 1 84 ? -6.237 -3.070 -14.007 1.00 97.25 84 SER A O 1
ATOM 651 N N . GLY A 1 85 ? -4.914 -4.137 -12.523 1.00 92.12 85 GLY A N 1
ATOM 652 C CA . GLY A 1 85 ? -3.723 -3.341 -12.785 1.00 92.12 85 GLY A CA 1
ATOM 653 C C . GLY A 1 85 ? -3.168 -3.538 -14.199 1.00 92.12 85 GLY A C 1
ATOM 654 O O . GLY A 1 85 ? -3.293 -4.629 -14.768 1.00 92.12 85 GLY A O 1
ATOM 655 N N . PRO A 1 86 ? -2.549 -2.500 -14.793 1.00 86.69 86 PRO A N 1
ATOM 656 C CA . PRO A 1 86 ? -1.919 -2.626 -16.099 1.00 86.69 86 PRO A CA 1
ATOM 657 C C . PRO A 1 86 ? -0.744 -3.605 -16.027 1.00 86.69 86 PRO A C 1
ATOM 659 O O . PRO A 1 86 ? -0.123 -3.774 -14.982 1.00 86.69 86 PRO A O 1
ATOM 662 N N . GLU A 1 87 ? -0.458 -4.267 -17.146 1.00 96.38 87 GLU A N 1
ATOM 663 C CA . GLU A 1 87 ? 0.538 -5.340 -17.281 1.00 96.38 87 GLU A CA 1
ATOM 664 C C . GLU A 1 87 ? 0.220 -6.643 -16.540 1.00 96.38 87 GLU A C 1
ATOM 666 O O . GLU A 1 87 ? 0.841 -7.643 -16.879 1.00 96.38 87 GLU A O 1
ATOM 671 N N . GLY A 1 88 ? -0.726 -6.689 -15.592 1.00 96.06 88 GLY A N 1
ATOM 672 C CA . GLY A 1 88 ? -1.124 -7.924 -14.902 1.00 96.06 88 GLY A CA 1
ATOM 673 C C . GLY A 1 88 ? 0.029 -8.607 -14.163 1.00 96.06 88 GLY A C 1
ATOM 674 O O . GLY A 1 88 ? 0.159 -9.826 -14.239 1.00 96.06 88 GLY A O 1
ATOM 675 N N . MET A 1 89 ? 0.917 -7.820 -13.545 1.00 97.12 89 MET A N 1
ATOM 676 C CA . MET A 1 89 ? 2.020 -8.350 -12.741 1.00 97.12 89 MET A CA 1
ATOM 677 C C . MET A 1 89 ? 1.603 -8.490 -11.283 1.00 97.12 89 MET A C 1
ATOM 679 O O . MET A 1 89 ? 1.155 -7.510 -10.675 1.00 97.12 89 MET A O 1
ATOM 683 N N . THR A 1 90 ? 1.774 -9.684 -10.725 1.00 96.19 90 THR A N 1
ATOM 684 C CA . THR A 1 90 ? 1.355 -9.989 -9.356 1.00 96.19 90 THR A CA 1
ATOM 685 C C . THR A 1 90 ? 2.303 -9.395 -8.316 1.00 96.19 90 THR A C 1
ATOM 687 O O . THR A 1 90 ? 3.453 -9.047 -8.601 1.00 96.19 90 THR A O 1
ATOM 690 N N . VAL A 1 91 ? 1.821 -9.276 -7.079 1.00 93.56 91 VAL A N 1
ATOM 691 C CA . VAL A 1 91 ? 2.639 -8.870 -5.928 1.00 93.56 91 VAL A CA 1
ATOM 692 C C . VAL A 1 91 ? 3.813 -9.835 -5.749 1.00 93.56 91 VAL A C 1
ATOM 694 O O . VAL A 1 91 ? 4.951 -9.387 -5.603 1.00 93.56 91 VAL A O 1
ATOM 697 N N . ALA A 1 92 ? 3.555 -11.142 -5.816 1.00 87.94 92 ALA A N 1
ATOM 698 C CA . ALA A 1 92 ? 4.578 -12.177 -5.714 1.00 87.94 92 ALA A CA 1
ATOM 699 C C . ALA A 1 92 ? 5.605 -12.110 -6.857 1.00 87.94 92 ALA A C 1
ATOM 701 O O . ALA A 1 92 ? 6.801 -12.262 -6.612 1.00 87.94 92 ALA A O 1
ATOM 702 N N . GLU A 1 93 ? 5.163 -11.849 -8.093 1.00 90.50 93 GLU A N 1
ATOM 703 C CA . GLU A 1 93 ? 6.056 -11.701 -9.250 1.00 90.50 93 GLU A CA 1
ATOM 704 C C . GLU A 1 93 ? 7.013 -10.517 -9.087 1.00 90.50 93 GLU A C 1
ATOM 706 O O . GLU A 1 93 ? 8.203 -10.647 -9.376 1.00 90.50 93 GLU A O 1
ATOM 711 N N . LEU A 1 94 ? 6.521 -9.368 -8.617 1.00 90.00 94 LEU A N 1
ATOM 712 C CA . LEU A 1 94 ? 7.361 -8.188 -8.416 1.00 90.00 94 LEU A CA 1
ATOM 713 C C . LEU A 1 94 ? 8.335 -8.364 -7.259 1.00 90.00 94 LEU A C 1
ATOM 715 O O . LEU A 1 94 ? 9.508 -8.027 -7.414 1.00 90.00 94 LEU A O 1
ATOM 719 N N . ASP A 1 95 ? 7.887 -8.937 -6.144 1.00 85.81 95 ASP A N 1
ATOM 720 C CA . ASP A 1 95 ? 8.763 -9.265 -5.017 1.00 85.81 95 ASP A CA 1
ATOM 721 C C . ASP A 1 95 ? 9.900 -10.204 -5.440 1.00 85.81 95 ASP A C 1
ATOM 723 O O . ASP A 1 95 ? 11.078 -9.919 -5.208 1.00 85.81 95 ASP A O 1
ATOM 727 N N . ALA A 1 96 ? 9.564 -11.261 -6.184 1.00 83.06 96 ALA A N 1
ATOM 728 C CA . ALA A 1 96 ? 10.542 -12.172 -6.759 1.00 83.06 96 ALA A CA 1
ATOM 729 C C . ALA A 1 96 ? 11.496 -11.466 -7.734 1.00 83.06 96 ALA A C 1
ATOM 731 O O . ALA A 1 96 ? 12.702 -11.691 -7.670 1.00 83.06 96 ALA A O 1
ATOM 732 N N . LEU A 1 97 ? 10.987 -10.591 -8.609 1.00 86.00 97 LEU A N 1
ATOM 733 C CA . LEU A 1 97 ? 11.802 -9.862 -9.586 1.00 86.00 97 LEU A CA 1
ATOM 734 C C . LEU A 1 97 ? 12.875 -8.994 -8.921 1.00 86.00 97 LEU A C 1
ATOM 736 O O . LEU A 1 97 ? 13.935 -8.778 -9.507 1.00 86.00 97 LEU A O 1
ATOM 740 N N . LEU A 1 98 ? 12.605 -8.506 -7.713 1.00 81.19 98 LEU A N 1
ATOM 741 C CA . LEU A 1 98 ? 13.526 -7.686 -6.943 1.00 81.19 98 LEU A CA 1
ATOM 742 C C . LEU A 1 98 ? 14.524 -8.516 -6.125 1.00 81.19 98 LEU A C 1
ATOM 744 O O . LEU A 1 98 ? 15.707 -8.181 -6.088 1.00 81.19 98 LEU A O 1
ATOM 748 N N . TYR A 1 99 ? 14.069 -9.584 -5.467 1.00 73.62 99 TYR A N 1
ATOM 749 C CA . TYR A 1 99 ? 14.888 -10.313 -4.491 1.00 73.62 99 TYR A CA 1
ATOM 750 C C . TYR A 1 99 ? 15.544 -11.593 -5.021 1.00 73.62 99 TYR A C 1
ATOM 752 O O . TYR A 1 99 ? 16.569 -12.015 -4.478 1.00 73.62 99 TYR A O 1
ATOM 760 N N . LEU A 1 100 ? 14.987 -12.225 -6.058 1.00 72.81 100 LEU A N 1
ATOM 761 C CA . LEU A 1 100 ? 15.516 -13.467 -6.623 1.00 72.81 100 LEU A CA 1
ATOM 762 C C . LEU A 1 100 ? 16.476 -13.197 -7.793 1.00 72.81 100 LEU A C 1
ATOM 764 O O . LEU A 1 100 ? 16.320 -12.218 -8.523 1.00 72.81 100 LEU A O 1
ATOM 768 N N . PRO A 1 101 ? 17.490 -14.059 -7.995 1.00 64.88 101 PRO A N 1
ATOM 769 C CA . PRO A 1 101 ? 18.463 -13.883 -9.067 1.00 64.88 101 PRO A CA 1
ATOM 770 C C . PRO A 1 101 ? 17.838 -14.042 -10.462 1.00 64.88 101 PRO A C 1
ATOM 772 O O . PRO A 1 101 ? 16.876 -14.778 -10.652 1.00 64.88 101 PRO A O 1
ATOM 775 N N . GLY A 1 102 ? 18.457 -13.404 -11.460 1.00 73.69 102 GLY A N 1
ATOM 776 C CA . GLY A 1 102 ? 18.151 -13.589 -12.886 1.00 73.69 102 GLY A CA 1
ATOM 777 C C . GLY A 1 102 ? 17.529 -12.375 -13.581 1.00 73.69 102 GLY A C 1
ATOM 778 O O . GLY A 1 102 ? 17.622 -12.302 -14.801 1.00 73.69 102 GLY A O 1
ATOM 779 N N . HIS A 1 103 ? 16.948 -11.436 -12.820 1.00 80.50 103 HIS A N 1
ATOM 780 C CA . HIS A 1 103 ? 16.397 -10.128 -13.233 1.00 80.50 103 HIS A CA 1
ATOM 781 C C . HIS A 1 103 ? 16.189 -9.947 -14.758 1.00 80.50 103 HIS A C 1
ATOM 783 O O . HIS A 1 103 ? 16.928 -9.200 -15.408 1.00 80.50 103 HIS A O 1
ATOM 789 N N . PRO A 1 104 ? 15.204 -10.636 -15.372 1.00 88.31 104 PRO A N 1
ATOM 790 C CA . PRO A 1 104 ? 15.056 -10.640 -16.821 1.00 88.31 104 PRO A CA 1
ATOM 791 C C . PRO A 1 104 ? 14.714 -9.237 -17.318 1.00 88.31 104 PRO A C 1
ATOM 793 O O . PRO A 1 104 ? 13.708 -8.656 -16.903 1.00 88.31 104 PRO A O 1
ATOM 796 N N . ARG A 1 105 ? 15.501 -8.710 -18.265 1.00 89.75 105 ARG A N 1
ATOM 797 C CA . ARG A 1 105 ? 15.333 -7.345 -18.800 1.00 89.75 105 ARG A CA 1
ATOM 798 C C . ARG A 1 105 ? 13.891 -7.040 -19.221 1.00 89.75 105 ARG A C 1
ATOM 800 O O . ARG A 1 105 ? 13.379 -5.965 -18.931 1.00 89.75 105 ARG A O 1
ATOM 807 N N . GLN A 1 106 ? 13.218 -7.986 -19.878 1.00 93.44 106 GLN A N 1
ATOM 808 C CA . GLN A 1 106 ? 11.829 -7.814 -20.311 1.00 93.44 106 GLN A CA 1
ATOM 809 C C . GLN A 1 106 ? 10.857 -7.648 -19.132 1.00 93.44 106 GLN A C 1
ATOM 811 O O . GLN A 1 106 ? 9.926 -6.854 -19.234 1.00 93.44 106 GLN A O 1
ATOM 816 N N . GLN A 1 107 ? 11.078 -8.357 -18.021 1.00 92.31 107 GLN A N 1
ATOM 817 C CA . GLN A 1 107 ? 10.232 -8.261 -16.827 1.00 92.31 107 GLN A CA 1
ATOM 818 C C . GLN A 1 107 ? 10.473 -6.950 -16.074 1.00 92.31 107 GLN A C 1
ATOM 820 O O . GLN A 1 107 ? 9.513 -6.317 -15.647 1.00 92.31 107 GLN A O 1
ATOM 825 N N . LEU A 1 108 ? 11.724 -6.483 -15.996 1.00 92.56 108 LEU A N 1
ATOM 826 C CA . LEU A 1 108 ? 12.045 -5.156 -15.456 1.00 92.56 108 LEU A CA 1
ATOM 827 C C . LEU A 1 108 ? 11.352 -4.047 -16.264 1.00 92.56 108 LEU A C 1
ATOM 829 O O . LEU A 1 108 ? 10.661 -3.200 -15.704 1.00 92.56 108 LEU A O 1
ATOM 833 N N . LEU A 1 109 ? 11.451 -4.097 -17.598 1.00 95.12 109 LEU A N 1
ATOM 834 C CA . LEU A 1 109 ? 10.768 -3.145 -18.481 1.00 95.12 109 LEU A CA 1
ATOM 835 C C . LEU A 1 109 ? 9.240 -3.223 -18.360 1.00 95.12 109 LEU A C 1
ATOM 837 O O . LEU A 1 109 ? 8.574 -2.197 -18.458 1.00 95.12 109 LEU A O 1
ATOM 841 N N . ARG A 1 110 ? 8.676 -4.421 -18.156 1.00 96.94 110 ARG A N 1
ATOM 842 C CA . ARG A 1 110 ? 7.241 -4.622 -17.902 1.00 96.94 110 ARG A CA 1
ATOM 843 C C . ARG A 1 110 ? 6.818 -3.952 -16.595 1.00 96.94 110 ARG A C 1
ATOM 845 O O . ARG A 1 110 ? 5.874 -3.171 -16.611 1.00 96.94 110 ARG A O 1
ATOM 852 N N . ALA A 1 111 ? 7.559 -4.166 -15.509 1.00 95.44 111 ALA A N 1
ATOM 853 C CA . ALA A 1 111 ? 7.271 -3.554 -14.213 1.00 95.44 111 ALA A CA 1
ATOM 854 C C . ALA A 1 111 ? 7.312 -2.017 -14.272 1.00 95.44 111 ALA A C 1
ATOM 856 O O . ALA A 1 111 ? 6.443 -1.349 -13.713 1.00 95.44 111 ALA A O 1
ATOM 857 N N . LEU A 1 112 ? 8.269 -1.443 -15.010 1.00 95.38 112 LEU A N 1
ATOM 858 C CA . LEU A 1 112 ? 8.397 0.010 -15.175 1.00 95.38 112 LEU A CA 1
ATOM 859 C C . LEU A 1 112 ? 7.253 0.657 -15.969 1.00 95.38 112 LEU A C 1
ATOM 861 O O . LEU A 1 112 ? 7.021 1.857 -15.817 1.00 95.38 112 LEU A O 1
ATOM 865 N N . ARG A 1 113 ? 6.501 -0.110 -16.771 1.00 96.81 113 ARG A N 1
ATOM 866 C CA . ARG A 1 113 ? 5.296 0.394 -17.453 1.00 96.81 113 ARG A CA 1
ATOM 867 C C . ARG A 1 113 ? 4.093 0.541 -16.526 1.00 96.81 113 ARG A C 1
ATOM 869 O O . ARG A 1 113 ? 3.124 1.182 -16.922 1.00 96.81 113 ARG A O 1
ATOM 876 N N . ILE A 1 114 ? 4.135 -0.006 -15.308 1.00 97.44 114 ILE A N 1
ATOM 877 C CA . ILE A 1 114 ? 3.024 0.051 -14.353 1.00 97.44 114 ILE A CA 1
ATOM 878 C C . ILE A 1 114 ? 2.998 1.436 -13.683 1.00 97.44 114 ILE A C 1
ATOM 880 O O . ILE A 1 114 ? 3.854 1.731 -12.841 1.00 97.44 114 ILE A O 1
ATOM 884 N N . PRO A 1 115 ? 2.007 2.305 -13.971 1.00 94.75 115 PRO A N 1
ATOM 885 C CA . PRO A 1 115 ? 1.990 3.659 -13.422 1.00 94.75 115 PRO A CA 1
ATOM 886 C C . PRO A 1 115 ? 1.829 3.663 -11.900 1.00 94.75 115 PRO A C 1
ATOM 888 O O . PRO A 1 115 ? 2.487 4.453 -11.230 1.00 94.75 115 PRO A O 1
ATOM 891 N N . ALA A 1 116 ? 1.030 2.737 -11.360 1.00 93.50 116 ALA A N 1
ATOM 892 C CA . ALA A 1 116 ? 0.744 2.613 -9.929 1.00 93.50 116 ALA A CA 1
ATOM 893 C C . ALA A 1 116 ? 1.926 2.104 -9.082 1.00 93.50 116 ALA A C 1
ATOM 895 O O . ALA A 1 116 ? 1.884 2.236 -7.858 1.00 93.50 116 ALA A O 1
ATOM 896 N N . LEU A 1 117 ? 2.968 1.533 -9.705 1.00 94.31 117 LEU A N 1
ATOM 897 C CA . LEU A 1 117 ? 4.138 1.040 -8.983 1.00 94.31 117 LEU A CA 1
ATOM 898 C C . LEU A 1 117 ? 4.879 2.203 -8.306 1.00 94.31 117 LEU A C 1
ATOM 900 O O . LEU A 1 117 ? 5.101 3.252 -8.922 1.00 94.31 117 LEU A O 1
ATOM 904 N N . SER A 1 118 ? 5.259 2.020 -7.041 1.00 87.88 118 SER A N 1
ATOM 905 C CA . SER A 1 118 ? 5.882 3.087 -6.256 1.00 87.88 118 SER A CA 1
ATOM 906 C C . SER A 1 118 ? 7.268 3.497 -6.766 1.00 87.88 118 SER A C 1
ATOM 908 O O . SER A 1 118 ? 7.985 2.722 -7.404 1.00 87.88 118 SER A O 1
ATOM 910 N N . GLY A 1 119 ? 7.651 4.743 -6.466 1.00 83.69 119 GLY A N 1
ATOM 911 C CA . GLY A 1 119 ? 8.904 5.345 -6.929 1.00 83.69 119 GLY A CA 1
ATOM 912 C C . GLY A 1 119 ? 10.150 4.553 -6.529 1.00 83.69 119 GLY A C 1
ATOM 913 O O . GLY A 1 119 ? 10.976 4.276 -7.391 1.00 83.69 119 GLY A O 1
ATOM 914 N N . GLY A 1 120 ? 10.252 4.116 -5.268 1.00 79.06 120 GLY A N 1
ATOM 915 C CA . GLY A 1 120 ? 11.398 3.326 -4.796 1.00 79.06 120 GLY A CA 1
ATOM 916 C C . GLY A 1 120 ? 11.570 1.999 -5.545 1.00 79.06 120 GLY A C 1
ATOM 917 O O . GLY A 1 120 ? 12.681 1.637 -5.918 1.00 79.06 120 GLY A O 1
ATOM 918 N N . TRP A 1 121 ? 10.469 1.308 -5.860 1.00 86.94 121 TRP A N 1
ATOM 919 C CA . TRP A 1 121 ? 10.512 0.079 -6.662 1.00 86.94 121 TRP A CA 1
ATOM 920 C C . TRP A 1 121 ? 10.913 0.349 -8.114 1.00 86.94 121 TRP A C 1
ATOM 922 O O . TRP A 1 121 ? 11.749 -0.366 -8.664 1.00 86.94 121 TRP A O 1
ATOM 932 N N . LYS A 1 122 ? 10.362 1.407 -8.727 1.00 87.12 122 LYS A N 1
ATOM 933 C CA . LYS A 1 122 ? 10.763 1.836 -10.075 1.00 87.12 122 LYS A CA 1
ATOM 934 C C . LYS A 1 122 ? 12.251 2.189 -10.132 1.00 87.12 122 LYS A C 1
ATOM 936 O O . LYS A 1 122 ? 12.927 1.766 -11.062 1.00 87.12 122 LYS A O 1
ATOM 941 N N . ALA A 1 123 ? 12.766 2.904 -9.134 1.00 82.50 123 ALA A N 1
ATOM 942 C CA . ALA A 1 123 ? 14.180 3.253 -9.045 1.00 82.50 123 ALA A CA 1
ATOM 943 C C . ALA A 1 123 ? 15.066 2.000 -8.986 1.00 82.50 123 ALA A C 1
ATOM 945 O O . ALA A 1 123 ? 15.978 1.870 -9.796 1.00 82.50 123 ALA A O 1
ATOM 946 N N . SER A 1 124 ? 14.745 1.028 -8.125 1.00 79.44 124 SER A N 1
ATOM 947 C CA . SER A 1 124 ? 15.509 -0.224 -8.050 1.00 79.44 124 SER A CA 1
ATOM 948 C C . SER A 1 124 ? 15.480 -1.027 -9.352 1.00 79.44 124 SER A C 1
ATOM 950 O O . SER A 1 124 ? 16.510 -1.551 -9.770 1.00 79.44 124 SER A O 1
ATOM 952 N N . PHE A 1 125 ? 14.337 -1.107 -10.039 1.00 88.25 125 PHE A N 1
ATOM 953 C CA . PHE A 1 125 ? 14.277 -1.793 -11.333 1.00 88.25 125 PHE A CA 1
ATOM 954 C C . PHE A 1 125 ? 15.025 -1.049 -12.441 1.00 88.25 125 PHE A C 1
ATOM 956 O O . PHE A 1 125 ? 15.617 -1.696 -13.304 1.00 88.25 125 PHE A O 1
ATOM 963 N N . GLN A 1 126 ? 15.041 0.285 -12.412 1.00 87.50 126 GLN A N 1
ATOM 964 C CA . GLN A 1 126 ? 15.844 1.085 -13.333 1.00 87.50 126 GLN A CA 1
ATOM 965 C C . GLN A 1 126 ? 17.344 0.874 -13.082 1.00 87.50 126 GLN A C 1
ATOM 967 O O . GLN A 1 126 ? 18.081 0.589 -14.019 1.00 87.50 126 GLN A O 1
ATOM 972 N N . GLU A 1 127 ? 17.783 0.884 -11.821 1.00 82.81 127 GLU A N 1
ATOM 973 C CA . GLU A 1 127 ? 19.169 0.577 -11.451 1.00 82.81 127 GLU A CA 1
ATOM 974 C C . GLU A 1 127 ? 19.593 -0.818 -11.927 1.00 82.81 127 GLU A C 1
ATOM 976 O O . GLU A 1 127 ? 20.687 -0.971 -12.462 1.00 82.81 127 GLU A O 1
ATOM 981 N N . MET A 1 128 ? 18.725 -1.829 -11.804 1.00 82.00 128 MET A N 1
ATOM 982 C CA . MET A 1 128 ? 18.988 -3.178 -12.327 1.00 82.00 128 MET A CA 1
ATOM 983 C C . MET A 1 128 ? 19.068 -3.230 -13.862 1.00 82.00 128 MET A C 1
ATOM 985 O O . MET A 1 128 ? 19.772 -4.080 -14.405 1.00 82.00 128 MET A O 1
ATOM 989 N N . LEU A 1 129 ? 18.348 -2.356 -14.577 1.00 86.31 129 LEU A N 1
ATOM 990 C CA . LEU A 1 129 ? 18.447 -2.243 -16.038 1.00 86.31 129 LEU A CA 1
ATOM 991 C C . LEU A 1 129 ? 19.733 -1.553 -16.489 1.00 86.31 129 LEU A C 1
ATOM 993 O O . LEU A 1 129 ? 20.251 -1.898 -17.556 1.00 86.31 129 LEU A O 1
ATOM 997 N N . ASP A 1 130 ? 20.197 -0.585 -15.701 1.00 81.88 130 ASP A N 1
ATOM 998 C CA . ASP A 1 130 ? 21.376 0.233 -15.982 1.00 81.88 130 ASP A CA 1
ATOM 999 C C . ASP A 1 130 ? 22.669 -0.490 -15.565 1.00 81.88 130 ASP A C 1
ATOM 1001 O O . ASP A 1 130 ? 23.705 -0.362 -16.218 1.00 81.88 130 ASP A O 1
ATOM 1005 N N . GLN A 1 131 ? 22.609 -1.301 -14.504 1.00 69.06 131 GLN A N 1
ATOM 1006 C CA . GLN A 1 131 ? 23.723 -2.087 -13.983 1.00 69.06 131 GLN A CA 1
ATOM 1007 C C . GLN A 1 131 ? 23.649 -3.524 -14.502 1.00 69.06 131 GLN A C 1
ATOM 1009 O O . GLN A 1 131 ? 23.069 -4.413 -13.880 1.00 69.06 131 GLN A O 1
ATOM 1014 N N . SER A 1 132 ? 24.326 -3.804 -15.612 1.00 54.12 132 SER A N 1
ATOM 1015 C CA . SER A 1 132 ? 24.588 -5.177 -16.047 1.00 54.12 132 SER A CA 1
ATOM 1016 C C . SER A 1 132 ? 25.645 -5.867 -15.156 1.00 54.12 132 SER A C 1
ATOM 1018 O O . SER A 1 132 ? 26.697 -6.257 -15.660 1.00 54.12 132 SER A O 1
ATOM 1020 N N . GLY A 1 133 ? 25.399 -6.013 -13.840 1.00 50.25 133 GLY A N 1
ATOM 1021 C CA . GLY A 1 133 ? 26.114 -7.015 -13.029 1.00 50.25 133 GLY A CA 1
ATOM 1022 C C . GLY A 1 133 ? 26.617 -6.708 -11.607 1.00 50.25 133 GLY A C 1
ATOM 1023 O O . GLY A 1 133 ? 27.374 -7.541 -11.113 1.00 50.25 133 GLY A O 1
ATOM 1024 N N . GLN A 1 134 ? 26.250 -5.632 -10.894 1.00 38.97 134 GLN A N 1
ATOM 1025 C CA . GLN A 1 134 ? 26.646 -5.480 -9.471 1.00 38.97 134 GLN A CA 1
ATOM 1026 C C . GLN A 1 134 ? 25.508 -4.992 -8.562 1.00 38.97 134 GLN A C 1
ATOM 1028 O O . GLN A 1 134 ? 24.660 -4.215 -8.966 1.00 38.97 134 GLN A O 1
ATOM 1033 N N . ARG A 1 135 ? 25.454 -5.538 -7.337 1.00 44.50 135 ARG A N 1
ATOM 1034 C CA . ARG A 1 135 ? 24.342 -5.412 -6.379 1.00 44.50 135 ARG A CA 1
ATOM 1035 C C . ARG A 1 135 ? 24.518 -4.187 -5.474 1.00 44.50 135 ARG A C 1
ATOM 1037 O O . ARG A 1 135 ? 25.364 -4.212 -4.582 1.00 44.50 135 ARG A O 1
ATOM 1044 N N . GLY A 1 136 ? 23.671 -3.173 -5.643 1.00 42.00 136 GLY A N 1
ATOM 1045 C CA . GLY A 1 136 ? 23.372 -2.180 -4.606 1.00 42.00 136 GLY A CA 1
ATOM 1046 C C . GLY A 1 136 ? 22.321 -2.724 -3.630 1.00 42.00 136 GLY A C 1
ATOM 1047 O O . GLY A 1 136 ? 21.368 -3.377 -4.044 1.00 42.00 136 GLY A O 1
ATOM 1048 N N . GLY A 1 137 ? 22.514 -2.530 -2.322 1.00 49.91 137 GLY A N 1
ATOM 1049 C CA . GLY A 1 137 ? 21.574 -2.999 -1.294 1.00 49.91 137 GLY A CA 1
ATOM 1050 C C . GLY A 1 137 ? 20.217 -2.278 -1.325 1.00 49.91 137 GLY A C 1
ATOM 1051 O O . GLY A 1 137 ? 20.062 -1.243 -1.963 1.00 49.91 137 GLY A O 1
ATOM 1052 N N . ASN A 1 138 ? 19.246 -2.787 -0.556 1.00 49.53 138 ASN A N 1
ATOM 1053 C CA . ASN A 1 138 ? 17.836 -2.349 -0.539 1.00 49.53 138 ASN A CA 1
ATOM 1054 C C . ASN A 1 138 ? 17.567 -0.918 -0.003 1.00 49.53 138 ASN A C 1
ATOM 1056 O O . ASN A 1 138 ? 16.448 -0.615 0.413 1.00 49.53 138 ASN A O 1
ATOM 1060 N N . ALA A 1 139 ? 18.574 -0.043 0.040 1.00 41.56 139 ALA A N 1
ATOM 1061 C CA . ALA A 1 139 ? 18.508 1.273 0.673 1.00 41.56 139 ALA A CA 1
ATOM 1062 C C . ALA A 1 139 ? 17.478 2.218 0.021 1.00 41.56 139 ALA A C 1
ATOM 1064 O O . ALA A 1 139 ? 16.912 3.048 0.725 1.00 41.56 139 ALA A O 1
ATOM 1065 N N . GLY A 1 140 ? 17.193 2.061 -1.280 1.00 43.59 140 GLY A N 1
ATOM 1066 C CA . GLY A 1 140 ? 16.185 2.845 -2.015 1.00 43.59 140 GLY A CA 1
ATOM 1067 C C . GLY A 1 140 ? 14.757 2.279 -1.983 1.00 43.59 140 GLY A C 1
ATOM 1068 O O . GLY A 1 140 ? 13.814 2.967 -2.359 1.00 43.59 140 GLY A O 1
ATOM 1069 N N . LEU A 1 141 ? 14.569 1.039 -1.514 1.00 46.84 141 LEU A N 1
ATOM 1070 C CA . LEU A 1 141 ? 13.253 0.375 -1.445 1.00 46.84 141 LEU A CA 1
ATOM 1071 C C . LEU A 1 141 ? 12.487 0.736 -0.178 1.00 46.84 141 LEU A C 1
ATOM 1073 O O . LEU A 1 141 ? 11.256 0.769 -0.143 1.00 46.84 141 LEU A O 1
ATOM 1077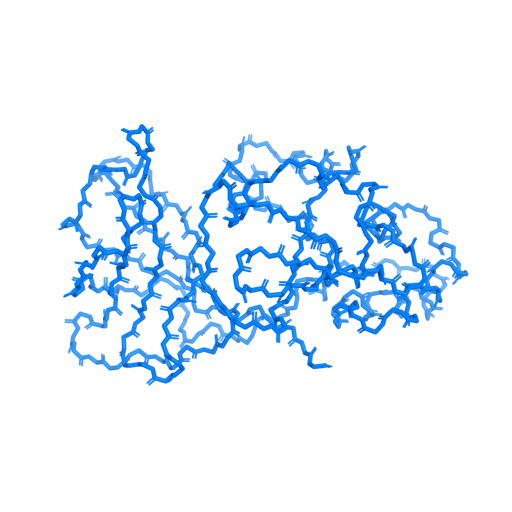 N N . THR A 1 142 ? 13.236 1.016 0.881 1.00 43.44 142 THR A N 1
ATOM 1078 C CA . THR A 1 142 ? 12.757 1.795 2.007 1.00 43.44 142 THR A CA 1
ATOM 1079 C C . THR A 1 142 ? 13.045 3.243 1.661 1.00 43.44 142 THR A C 1
ATOM 1081 O O . THR A 1 142 ? 14.121 3.717 2.011 1.00 43.44 142 THR A O 1
ATOM 1084 N N . ASP A 1 143 ? 12.145 3.915 0.935 1.00 39.84 143 ASP A N 1
ATOM 1085 C CA . ASP A 1 143 ? 12.248 5.362 0.692 1.00 39.84 143 ASP A CA 1
ATOM 1086 C C . ASP A 1 143 ? 12.819 6.020 1.948 1.00 39.84 143 ASP A C 1
ATOM 1088 O O . ASP A 1 143 ? 12.291 5.803 3.051 1.00 39.84 143 ASP A O 1
ATOM 1092 N N . ALA A 1 144 ? 13.942 6.728 1.798 1.00 38.69 144 ALA A N 1
ATOM 1093 C CA . ALA A 1 144 ? 14.527 7.489 2.882 1.00 38.69 144 ALA A CA 1
ATOM 1094 C C . ALA A 1 144 ? 13.431 8.437 3.361 1.00 38.69 144 ALA A C 1
ATOM 1096 O O . ALA A 1 144 ? 13.130 9.442 2.715 1.00 38.69 144 ALA A O 1
ATOM 1097 N N . SER A 1 145 ? 12.764 8.060 4.459 1.00 41.12 145 SER A N 1
ATOM 1098 C CA . SER A 1 145 ? 11.776 8.918 5.083 1.00 41.12 145 SER A CA 1
ATOM 1099 C C . SER A 1 145 ? 12.438 10.281 5.253 1.00 41.12 145 SER A C 1
ATOM 1101 O O . SER A 1 145 ? 13.612 10.309 5.648 1.00 41.12 145 SER A O 1
ATOM 1103 N N . PRO A 1 146 ? 11.727 11.398 4.999 1.00 42.78 146 PRO A N 1
ATOM 1104 C CA . PRO A 1 146 ? 12.212 12.686 5.466 1.00 42.78 146 PRO A CA 1
ATOM 1105 C C . PRO A 1 146 ? 12.676 12.497 6.913 1.00 42.78 146 PRO A C 1
ATOM 1107 O O . PRO A 1 146 ? 12.024 11.729 7.644 1.00 42.78 146 PRO A O 1
ATOM 1110 N N . PRO A 1 147 ? 13.830 13.085 7.286 1.00 41.84 147 PRO A N 1
ATOM 1111 C CA . PRO A 1 147 ? 14.416 12.875 8.597 1.00 41.84 147 PRO A CA 1
ATOM 1112 C C . PRO A 1 147 ? 13.312 13.024 9.638 1.00 41.84 147 PRO A C 1
ATOM 1114 O O . PRO A 1 147 ? 12.456 13.908 9.487 1.00 41.84 147 PRO A O 1
ATOM 1117 N N . PRO A 1 148 ? 13.253 12.110 10.622 1.00 49.50 148 PRO A N 1
ATOM 1118 C CA . PRO A 1 148 ? 12.160 12.125 11.567 1.00 49.50 148 PRO A CA 1
ATOM 1119 C C . PRO A 1 148 ? 12.082 13.519 12.174 1.00 49.50 148 PRO A C 1
ATOM 1121 O O . PRO A 1 148 ? 13.118 14.133 12.438 1.00 49.50 148 PRO A O 1
ATOM 1124 N N . ALA A 1 149 ? 10.867 14.035 12.361 1.00 63.44 149 ALA A N 1
ATOM 1125 C CA . ALA A 1 149 ? 10.681 15.425 12.780 1.00 63.44 149 ALA A CA 1
ATOM 1126 C C . ALA A 1 149 ? 11.405 15.772 14.101 1.00 63.44 149 ALA A C 1
ATOM 1128 O O . ALA A 1 149 ? 11.583 16.941 14.427 1.00 63.44 149 ALA A O 1
ATOM 1129 N N . TRP A 1 150 ? 11.841 14.754 14.847 1.00 63.09 150 TRP A N 1
ATOM 1130 C CA . TRP A 1 150 ? 12.863 14.822 15.884 1.00 63.09 150 TRP A CA 1
ATOM 1131 C C . TRP A 1 150 ? 13.684 13.514 15.900 1.00 63.09 150 TRP A C 1
ATOM 1133 O O . TRP A 1 150 ? 13.177 12.458 15.505 1.00 63.09 150 TRP A O 1
ATOM 1143 N N . PRO A 1 151 ? 14.934 13.534 16.391 1.00 53.97 151 PRO A N 1
ATOM 1144 C CA . PRO A 1 151 ? 15.716 12.319 16.596 1.00 53.97 151 PRO A CA 1
ATOM 1145 C C . PRO A 1 151 ? 15.181 11.498 17.786 1.00 53.97 151 PRO A C 1
ATOM 1147 O O . PRO A 1 151 ? 14.930 12.029 18.865 1.00 53.97 151 PRO A O 1
ATOM 1150 N N . GLY A 1 152 ? 15.051 10.180 17.611 1.00 60.12 152 GLY A N 1
ATOM 1151 C CA . GLY A 1 152 ? 14.747 9.242 18.701 1.00 60.12 152 GLY A CA 1
ATOM 1152 C C . GLY A 1 152 ? 13.296 9.255 19.215 1.00 60.12 152 GLY A C 1
ATOM 1153 O O . GLY A 1 152 ? 12.347 9.518 18.474 1.00 60.12 152 GLY A O 1
ATOM 1154 N N . PHE A 1 153 ? 13.124 8.888 20.491 1.00 64.44 153 PHE A N 1
ATOM 1155 C CA . PHE A 1 153 ? 11.832 8.871 21.189 1.00 64.44 153 PHE A CA 1
ATOM 1156 C C . PHE A 1 153 ? 11.594 10.213 21.897 1.00 64.44 153 PHE A C 1
ATOM 1158 O O . PHE A 1 153 ? 12.408 10.622 22.719 1.00 64.44 153 PHE A O 1
ATOM 1165 N N . ARG A 1 154 ? 10.456 10.856 21.622 1.00 75.12 154 ARG A N 1
ATOM 1166 C CA . ARG A 1 154 ? 9.921 12.028 22.325 1.00 75.12 154 ARG A CA 1
ATOM 1167 C C . ARG A 1 154 ? 8.700 11.606 23.157 1.00 75.12 154 ARG A C 1
ATOM 1169 O O . ARG A 1 154 ? 7.868 10.842 22.667 1.00 75.12 154 ARG A O 1
ATOM 1176 N N . PRO A 1 155 ? 8.550 12.063 24.407 1.00 75.88 155 PRO A N 1
ATOM 1177 C CA . PRO A 1 155 ? 7.329 11.813 25.170 1.00 75.88 155 PRO A CA 1
ATOM 1178 C C . PRO A 1 155 ? 6.132 12.538 24.531 1.00 75.88 155 PRO A C 1
ATOM 1180 O O . PRO A 1 155 ? 6.249 13.714 24.196 1.00 75.88 155 PRO A O 1
ATOM 1183 N N . LEU A 1 156 ? 4.994 11.852 24.376 1.00 82.94 156 LEU A N 1
ATOM 1184 C CA . LEU A 1 156 ? 3.705 12.477 24.053 1.00 82.94 156 LEU A CA 1
ATOM 1185 C C . LEU A 1 156 ? 2.689 12.079 25.123 1.00 82.94 156 LEU A C 1
ATOM 1187 O O . LEU A 1 156 ? 2.649 10.930 25.551 1.00 82.94 156 LEU A O 1
ATOM 1191 N N . ALA A 1 157 ? 1.860 13.019 25.556 1.00 80.19 157 ALA A N 1
ATOM 1192 C CA . ALA A 1 157 ? 0.772 12.716 26.473 1.00 80.19 157 ALA A CA 1
ATOM 1193 C C . ALA A 1 157 ? -0.448 12.234 25.687 1.00 80.19 157 ALA A C 1
ATOM 1195 O O . ALA A 1 157 ? -0.783 12.814 24.653 1.00 80.19 157 ALA A O 1
ATOM 1196 N N . VAL A 1 158 ? -1.131 11.208 26.200 1.00 84.44 158 VAL A N 1
ATOM 1197 C CA . VAL A 1 158 ? -2.498 10.902 25.770 1.00 84.44 158 VAL A CA 1
ATOM 1198 C C . VAL A 1 158 ? -3.393 12.007 26.319 1.00 84.44 158 VAL A C 1
ATOM 1200 O O . VAL A 1 158 ? -3.537 12.138 27.531 1.00 84.44 158 VAL A O 1
ATOM 1203 N N . THR A 1 159 ? -3.946 12.836 25.439 1.00 83.50 159 THR A N 1
ATOM 1204 C CA . THR A 1 159 ? -4.807 13.969 25.820 1.00 83.50 159 THR A CA 1
ATOM 1205 C C . THR A 1 159 ? -6.289 13.657 25.692 1.00 83.50 159 THR A C 1
ATOM 1207 O O . THR A 1 159 ? -7.120 14.377 26.239 1.00 83.50 159 THR A O 1
ATOM 1210 N N . GLY A 1 160 ? -6.633 12.582 24.987 1.00 80.06 160 GLY A N 1
ATOM 1211 C CA . GLY A 1 160 ? -8.011 12.158 24.819 1.00 80.06 160 GLY A CA 1
ATOM 1212 C C . GLY A 1 160 ? -8.109 10.771 24.210 1.00 80.06 160 GLY A C 1
ATOM 1213 O O . GLY A 1 160 ? -7.261 10.357 23.418 1.00 80.06 160 GLY A O 1
ATOM 1214 N N . ILE A 1 161 ? -9.171 10.063 24.578 1.00 83.88 161 ILE A N 1
ATOM 1215 C CA . ILE A 1 161 ? -9.548 8.792 23.971 1.00 83.88 161 ILE A CA 1
ATOM 1216 C C . ILE A 1 161 ? -11.005 8.911 23.532 1.00 83.88 161 ILE A C 1
ATOM 1218 O O . ILE A 1 161 ? -11.891 9.123 24.358 1.00 83.88 161 ILE A O 1
ATOM 1222 N N . GLY A 1 162 ? -11.242 8.800 22.229 1.00 78.50 162 GLY A N 1
ATOM 1223 C CA . GLY A 1 162 ? -12.571 8.804 21.631 1.00 78.50 162 GLY A CA 1
ATOM 1224 C C . GLY A 1 162 ? -13.009 7.392 21.261 1.00 78.50 162 GLY A C 1
ATOM 1225 O O . GLY A 1 162 ? -12.192 6.536 20.921 1.00 78.50 162 GLY A O 1
ATOM 1226 N N . ARG A 1 163 ? -14.314 7.125 21.312 1.00 80.00 163 ARG A N 1
ATOM 1227 C CA . ARG A 1 163 ? -14.881 5.884 20.776 1.00 80.00 163 ARG A CA 1
ATOM 1228 C C . ARG A 1 163 ? -15.312 6.127 19.335 1.00 80.00 163 ARG A C 1
ATOM 1230 O O . ARG A 1 163 ? -16.183 6.955 19.099 1.00 80.00 163 ARG A O 1
ATOM 1237 N N . GLU A 1 164 ? -14.718 5.393 18.400 1.00 77.88 164 GLU A N 1
ATOM 1238 C CA . GLU A 1 164 ? -15.063 5.473 16.973 1.00 77.88 164 GLU A CA 1
ATOM 1239 C C . GLU A 1 164 ? -16.089 4.403 16.594 1.00 77.88 164 GLU A C 1
ATOM 1241 O O . GLU A 1 164 ? -16.988 4.640 15.797 1.00 77.88 164 GLU A O 1
ATOM 1246 N N . SER A 1 165 ? -15.971 3.213 17.188 1.00 76.25 165 SER A N 1
ATOM 1247 C CA . SER A 1 165 ? -16.918 2.108 17.021 1.00 76.25 165 SER A CA 1
ATOM 1248 C C . SER A 1 165 ? -16.928 1.211 18.263 1.00 76.25 165 SER A C 1
ATOM 1250 O O . SER A 1 165 ? -16.344 1.541 19.296 1.00 76.25 165 SER A O 1
ATOM 1252 N N . GLU A 1 166 ? -17.598 0.058 18.210 1.00 70.75 166 GLU A N 1
ATOM 1253 C CA . GLU A 1 166 ? -17.536 -0.927 19.298 1.00 70.75 166 GLU A CA 1
ATOM 1254 C C . GLU A 1 166 ? -16.130 -1.486 19.528 1.00 70.75 166 GLU A C 1
ATOM 1256 O O . GLU A 1 166 ? -15.760 -1.767 20.666 1.00 70.75 166 GLU A O 1
ATOM 1261 N N . THR A 1 167 ? -15.327 -1.593 18.469 1.00 63.31 167 THR A N 1
ATOM 1262 C CA . THR A 1 167 ? -14.003 -2.228 18.528 1.00 63.31 167 THR A CA 1
ATOM 1263 C C . THR A 1 167 ? -12.854 -1.274 18.228 1.00 63.31 167 THR A C 1
ATOM 1265 O O . THR A 1 167 ? -11.703 -1.681 18.336 1.00 63.31 167 THR A O 1
ATOM 1268 N N . VAL A 1 168 ? -13.114 -0.009 17.886 1.00 72.38 168 VAL A N 1
ATOM 1269 C CA . VAL A 1 168 ? -12.076 0.980 17.558 1.00 72.38 168 VAL A CA 1
ATOM 1270 C C . VAL A 1 168 ? -12.182 2.195 18.471 1.00 72.38 168 VAL A C 1
ATOM 1272 O O . VAL A 1 168 ? -13.256 2.778 18.638 1.00 72.38 168 VAL A O 1
ATOM 1275 N N . ILE A 1 169 ? -11.040 2.593 19.027 1.00 81.25 169 ILE A N 1
ATOM 1276 C CA . ILE A 1 169 ? -10.869 3.856 19.744 1.00 81.25 169 ILE A CA 1
ATOM 1277 C C . ILE A 1 169 ? -9.924 4.768 18.968 1.00 81.25 169 ILE A C 1
ATOM 1279 O O . ILE A 1 169 ? -8.975 4.299 18.337 1.00 81.25 169 ILE A O 1
ATOM 1283 N N . SER A 1 170 ? -10.159 6.068 19.038 1.00 84.44 170 SER A N 1
ATOM 1284 C CA . SER A 1 170 ? -9.174 7.072 18.672 1.00 84.44 170 SER A CA 1
ATOM 1285 C C . SER A 1 170 ? -8.381 7.470 19.905 1.00 84.44 170 SER A C 1
ATOM 1287 O O . SER A 1 170 ? -8.932 7.636 20.989 1.00 84.44 170 SER A O 1
ATOM 1289 N N . VAL A 1 171 ? -7.071 7.608 19.749 1.00 85.06 171 VAL A N 1
ATOM 1290 C CA . VAL A 1 171 ? -6.181 8.115 20.793 1.00 85.06 171 VAL A CA 1
ATOM 1291 C C . VAL A 1 171 ? -5.560 9.400 20.277 1.00 85.06 171 VAL A C 1
ATOM 1293 O O . VAL A 1 171 ? -4.947 9.403 19.207 1.00 85.06 171 VAL A O 1
ATOM 1296 N N . HIS A 1 172 ? -5.737 10.474 21.038 1.00 87.44 172 HIS A N 1
ATOM 1297 C CA . HIS A 1 172 ? -5.164 11.786 20.783 1.00 87.44 172 HIS A CA 1
ATOM 1298 C C . HIS A 1 172 ? -3.875 11.944 21.583 1.00 87.44 172 HIS A C 1
ATOM 1300 O O . HIS A 1 172 ? -3.829 11.652 22.779 1.00 87.44 172 HIS A O 1
ATOM 1306 N N . LEU A 1 173 ? -2.820 12.375 20.903 1.00 86.50 173 LEU A N 1
ATOM 1307 C CA . LEU A 1 173 ? -1.467 12.497 21.418 1.00 86.50 173 LEU A CA 1
ATOM 1308 C C . LEU A 1 173 ? -0.971 13.921 21.177 1.00 86.50 173 LEU A C 1
ATOM 1310 O O . LEU A 1 173 ? -0.898 14.370 20.032 1.00 86.50 173 LEU A O 1
ATOM 1314 N N . ALA A 1 174 ? -0.572 14.610 22.240 1.00 86.75 174 ALA A N 1
ATOM 1315 C CA . ALA A 1 174 ? -0.011 15.955 22.157 1.00 86.75 174 ALA A CA 1
ATOM 1316 C C . ALA A 1 174 ? 1.309 16.059 22.925 1.00 86.75 174 ALA A C 1
ATOM 1318 O O . ALA A 1 174 ? 1.703 15.151 23.663 1.00 86.75 174 ALA A O 1
ATOM 1319 N N . ASP A 1 175 ? 2.011 17.174 22.743 1.00 83.06 175 ASP A N 1
ATOM 1320 C CA . ASP A 1 175 ? 3.189 17.462 23.549 1.00 83.06 175 ASP A CA 1
ATOM 1321 C C . ASP A 1 175 ? 2.790 17.660 25.027 1.00 83.06 175 ASP A C 1
ATOM 1323 O O . ASP A 1 175 ? 1.880 18.443 25.311 1.00 83.06 175 ASP A O 1
ATOM 1327 N N . PRO A 1 176 ? 3.453 16.984 25.983 1.00 78.38 176 PRO A N 1
ATOM 1328 C CA . PRO A 1 176 ? 3.111 17.084 27.402 1.00 78.38 176 PRO A CA 1
ATOM 1329 C C . PRO A 1 176 ? 3.351 18.484 27.989 1.00 78.38 176 PRO A C 1
ATOM 1331 O O . PRO A 1 176 ? 2.735 18.836 28.990 1.00 78.38 176 PRO A O 1
ATOM 1334 N N . GLY A 1 177 ? 4.223 19.290 27.379 1.00 79.38 177 GLY A N 1
ATOM 1335 C CA . GLY A 1 177 ? 4.455 20.689 27.733 1.00 79.38 177 GLY A CA 1
ATOM 1336 C C . GLY A 1 177 ? 3.473 21.667 27.078 1.00 79.38 177 GLY A C 1
ATOM 1337 O O . GLY A 1 177 ? 3.679 22.874 27.178 1.00 79.38 177 GLY A O 1
ATOM 1338 N N . GLY A 1 178 ? 2.432 21.182 26.387 1.00 75.12 178 GLY A N 1
ATOM 1339 C CA . GLY A 1 178 ? 1.436 22.019 25.706 1.00 75.12 178 GLY A CA 1
ATOM 1340 C C . GLY A 1 178 ? 1.916 22.621 24.380 1.00 75.12 178 GLY A C 1
ATOM 1341 O O . GLY A 1 178 ? 1.228 23.459 23.796 1.00 75.12 178 GLY A O 1
ATOM 1342 N N . GLY A 1 179 ? 3.093 22.211 23.895 1.00 76.94 179 GLY A N 1
ATOM 1343 C CA . GLY A 1 179 ? 3.605 22.606 22.586 1.00 76.94 179 GLY A CA 1
ATOM 1344 C C . GLY A 1 179 ? 2.816 21.992 21.422 1.00 76.94 179 GLY A C 1
ATOM 1345 O O . GLY A 1 179 ? 2.062 21.033 21.577 1.00 76.94 179 GLY A O 1
ATOM 1346 N N . SER A 1 180 ? 3.020 22.520 20.213 1.00 77.25 180 SER A N 1
ATOM 1347 C CA . SER A 1 180 ? 2.496 21.872 19.005 1.00 77.25 180 SER A CA 1
ATOM 1348 C C . SER A 1 180 ? 3.388 20.706 18.582 1.00 77.25 180 SER A C 1
ATOM 1350 O O . SER A 1 180 ? 4.620 20.756 18.702 1.00 77.25 180 SER A O 1
ATOM 1352 N N . VAL A 1 181 ? 2.761 19.647 18.074 1.00 80.31 181 VAL A N 1
ATOM 1353 C CA . VAL A 1 181 ? 3.479 18.629 17.310 1.00 80.31 181 VAL A CA 1
ATOM 1354 C C . VAL A 1 181 ? 3.553 19.054 15.837 1.00 80.31 181 VAL A C 1
ATOM 1356 O O . VAL A 1 181 ? 2.676 19.781 15.366 1.00 80.31 181 VAL A O 1
ATOM 1359 N N . PRO A 1 182 ? 4.607 18.659 15.102 1.00 80.12 182 PRO A N 1
ATOM 1360 C CA . PRO A 1 182 ? 4.687 18.895 13.666 1.00 80.12 182 PRO A CA 1
ATOM 1361 C C . PRO A 1 182 ? 3.443 18.388 12.923 1.00 80.12 182 PRO A C 1
ATOM 1363 O O . PRO A 1 182 ? 2.814 17.412 13.322 1.00 80.12 182 PRO A O 1
ATOM 1366 N N . ALA A 1 183 ? 3.080 19.061 11.833 1.00 77.19 183 ALA A N 1
ATOM 1367 C CA . ALA A 1 183 ? 1.876 18.718 11.090 1.00 77.19 183 ALA A CA 1
ATOM 1368 C C . ALA A 1 183 ? 1.982 17.318 10.459 1.00 77.19 183 ALA A C 1
ATOM 1370 O O . ALA A 1 183 ? 2.927 17.019 9.722 1.00 77.19 183 ALA A O 1
ATOM 1371 N N . ALA A 1 184 ? 0.965 16.489 10.701 1.00 70.94 184 ALA A N 1
ATOM 1372 C CA . ALA A 1 184 ? 0.836 15.187 10.064 1.00 70.94 184 ALA A CA 1
ATOM 1373 C C . ALA A 1 184 ? 0.586 15.341 8.552 1.00 70.94 184 ALA A C 1
ATOM 1375 O O . ALA A 1 184 ? -0.339 16.033 8.122 1.00 70.94 184 ALA A O 1
ATOM 1376 N N . LEU A 1 185 ? 1.396 14.660 7.746 1.00 66.69 185 LEU A N 1
ATOM 1377 C CA . LEU A 1 185 ? 1.217 14.485 6.309 1.00 66.69 185 LEU A CA 1
ATOM 1378 C C . LEU A 1 185 ? 0.502 13.154 6.023 1.00 66.69 185 LEU A C 1
ATOM 1380 O O . LEU A 1 185 ? 0.760 12.163 6.716 1.00 66.69 185 LEU A O 1
ATOM 1384 N N . PRO A 1 186 ? -0.324 13.076 4.963 1.00 62.91 186 PRO A N 1
ATOM 1385 C CA . PRO A 1 186 ? -0.969 11.829 4.560 1.00 62.91 186 PRO A CA 1
ATOM 1386 C C . PRO A 1 186 ? 0.028 10.670 4.387 1.00 62.91 186 PRO A C 1
ATOM 1388 O O . PRO A 1 186 ? 1.122 10.845 3.840 1.00 62.91 186 PRO A O 1
ATOM 1391 N N . GLY A 1 187 ? -0.352 9.480 4.869 1.00 60.91 187 GLY A N 1
ATOM 1392 C CA . GLY A 1 187 ? 0.467 8.259 4.809 1.00 60.91 187 GLY A CA 1
ATOM 1393 C C . GLY A 1 187 ? 1.539 8.128 5.901 1.00 60.91 187 GLY A C 1
ATOM 1394 O O . GLY A 1 187 ? 2.318 7.172 5.888 1.00 60.91 187 GLY A O 1
ATOM 1395 N N . GLN A 1 188 ? 1.609 9.061 6.854 1.00 68.19 188 GLN A N 1
ATOM 1396 C CA . GLN A 1 188 ? 2.529 8.971 7.988 1.00 68.19 188 GLN A CA 1
ATOM 1397 C C . GLN A 1 188 ? 2.082 7.973 9.057 1.00 68.19 188 GLN A C 1
ATOM 1399 O O . GLN A 1 188 ? 0.901 7.664 9.222 1.00 68.19 188 GLN A O 1
ATOM 1404 N N . PHE A 1 189 ? 3.061 7.483 9.811 1.00 74.38 189 PHE A N 1
ATOM 1405 C CA . PHE A 1 189 ? 2.845 6.649 10.983 1.00 74.38 189 PHE A CA 1
ATOM 1406 C C . P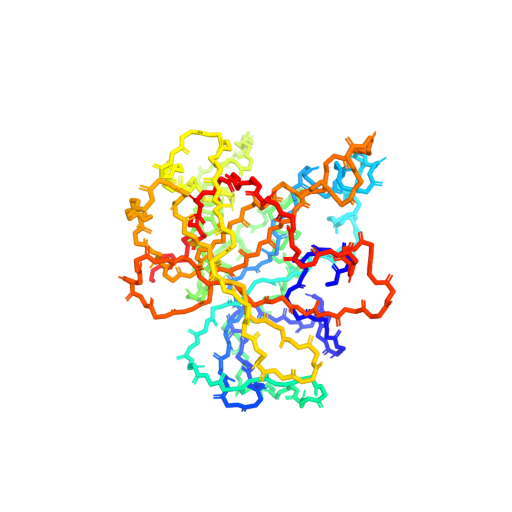HE A 1 189 ? 3.769 7.085 12.124 1.00 74.38 189 PHE A C 1
ATOM 1408 O O . PHE A 1 189 ? 4.831 7.665 11.889 1.00 74.38 189 PHE A O 1
ATOM 1415 N N . LEU A 1 190 ? 3.358 6.777 13.353 1.00 72.25 190 LEU A N 1
ATOM 1416 C CA . LEU A 1 190 ? 4.147 6.921 14.573 1.00 72.25 190 LEU A CA 1
ATOM 1417 C C . LEU A 1 190 ? 4.570 5.549 15.083 1.00 72.25 190 LEU A C 1
ATOM 1419 O O . LEU A 1 190 ? 3.792 4.598 14.999 1.00 72.25 190 LEU A O 1
ATOM 1423 N N . THR A 1 191 ? 5.767 5.436 15.658 1.00 72.12 191 THR A N 1
ATOM 1424 C CA . THR A 1 191 ? 6.181 4.238 16.402 1.00 72.12 191 THR A CA 1
ATOM 1425 C C . THR A 1 191 ? 6.112 4.501 17.902 1.00 72.12 191 THR A C 1
ATOM 1427 O O . THR A 1 191 ? 7.006 5.086 18.506 1.00 72.12 191 THR A O 1
ATOM 1430 N N . LEU A 1 192 ? 5.048 4.027 18.536 1.00 70.75 192 LEU A N 1
ATOM 1431 C CA . LEU A 1 192 ? 4.886 4.124 19.979 1.00 70.75 192 LEU A CA 1
ATOM 1432 C C . LEU A 1 192 ? 5.724 3.056 20.682 1.00 70.75 192 LEU A C 1
ATOM 1434 O O . LEU A 1 192 ? 5.728 1.885 20.288 1.00 70.75 192 LEU A O 1
ATOM 1438 N N . ARG A 1 193 ? 6.398 3.472 21.752 1.00 72.12 193 ARG A N 1
ATOM 1439 C CA . ARG A 1 193 ? 7.008 2.602 22.753 1.00 72.12 193 ARG A CA 1
ATOM 1440 C C . ARG A 1 193 ? 6.127 2.612 23.991 1.00 72.12 193 ARG A C 1
ATOM 1442 O O . ARG A 1 193 ? 6.103 3.587 24.740 1.00 72.12 193 ARG A O 1
ATOM 1449 N N . LEU A 1 194 ? 5.399 1.520 24.167 1.00 72.44 194 LEU A N 1
ATOM 1450 C CA . LEU A 1 194 ? 4.446 1.327 25.250 1.00 72.44 194 LEU A CA 1
ATOM 1451 C C . LEU A 1 194 ? 5.082 0.443 26.324 1.00 72.44 194 LEU A C 1
ATOM 1453 O O . LEU A 1 194 ? 5.759 -0.528 25.992 1.00 72.44 194 LEU A O 1
ATOM 1457 N N . HIS A 1 195 ? 4.852 0.761 27.593 1.00 69.69 195 HIS A N 1
ATOM 1458 C CA . HIS A 1 195 ? 5.298 -0.051 28.727 1.00 69.69 195 HIS A CA 1
ATOM 1459 C C . HIS A 1 195 ? 4.060 -0.571 29.466 1.00 69.69 195 HIS A C 1
ATOM 1461 O O . HIS A 1 195 ? 3.693 -0.003 30.484 1.00 69.69 195 HIS A O 1
ATOM 1467 N N . PRO A 1 196 ? 3.361 -1.593 28.933 1.00 63.81 196 PRO A N 1
ATOM 1468 C C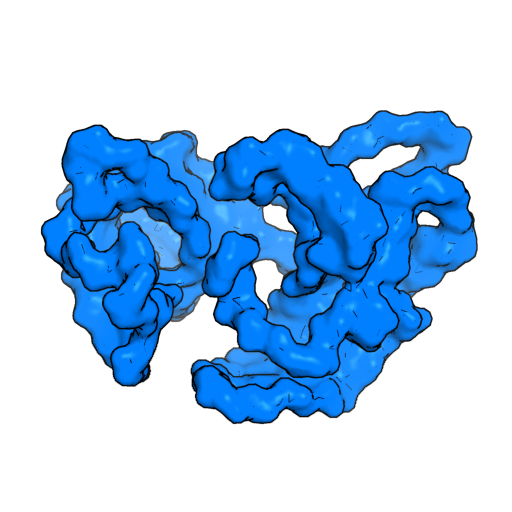A . PRO A 1 196 ? 2.158 -2.118 29.582 1.00 63.81 196 PRO A CA 1
ATOM 1469 C C . PRO A 1 196 ? 2.456 -2.715 30.968 1.00 63.81 196 PRO A C 1
ATOM 1471 O O . PRO A 1 196 ? 1.608 -2.655 31.852 1.00 63.81 196 PRO A O 1
ATOM 1474 N N . ASP A 1 197 ? 3.671 -3.234 31.163 1.00 69.75 197 ASP A N 1
ATOM 1475 C CA . ASP A 1 197 ? 4.233 -3.611 32.460 1.00 69.75 197 ASP A CA 1
ATOM 1476 C C . ASP A 1 197 ? 5.481 -2.741 32.727 1.00 69.75 197 ASP A C 1
ATOM 1478 O O . ASP A 1 197 ? 6.409 -2.774 31.909 1.00 69.75 197 ASP A O 1
ATOM 1482 N N . PRO A 1 198 ? 5.536 -1.972 33.833 1.00 66.31 198 PRO A N 1
ATOM 1483 C CA . PRO A 1 198 ? 6.699 -1.162 34.204 1.00 66.31 198 PRO A CA 1
ATOM 1484 C C . PRO A 1 198 ? 8.004 -1.958 34.356 1.00 66.31 198 PRO A C 1
ATOM 1486 O O . PRO A 1 198 ? 9.080 -1.401 34.144 1.00 66.31 198 PRO A O 1
ATOM 1489 N N . ALA A 1 199 ? 7.922 -3.242 34.720 1.00 68.56 199 ALA A N 1
ATOM 1490 C CA . ALA A 1 199 ? 9.073 -4.138 34.847 1.00 68.56 199 ALA A CA 1
ATOM 1491 C C . ALA A 1 199 ? 9.348 -4.946 33.561 1.00 68.56 199 ALA A C 1
ATOM 1493 O O . ALA A 1 199 ? 10.367 -5.632 33.454 1.00 68.56 199 ALA A O 1
ATOM 1494 N N . GLY A 1 200 ? 8.440 -4.876 32.585 1.00 69.81 200 GLY A N 1
ATOM 1495 C CA . GLY A 1 200 ? 8.493 -5.633 31.343 1.00 69.81 200 GLY A CA 1
ATOM 1496 C C . GLY A 1 200 ? 9.320 -4.968 30.242 1.00 69.81 200 GLY A C 1
ATOM 1497 O O . GLY A 1 200 ? 9.746 -3.814 30.318 1.00 69.81 200 GLY A O 1
ATOM 1498 N N . ARG A 1 201 ? 9.535 -5.709 29.147 1.00 60.34 201 ARG A N 1
ATOM 1499 C CA . ARG A 1 201 ? 10.162 -5.148 27.943 1.00 60.34 201 ARG A CA 1
ATOM 1500 C C . ARG A 1 201 ? 9.200 -4.178 27.241 1.00 60.34 201 ARG A C 1
ATOM 1502 O O . ARG A 1 201 ? 8.018 -4.496 27.104 1.00 60.34 201 ARG A O 1
ATOM 1509 N N . PRO A 1 202 ? 9.697 -3.043 26.716 1.00 59.50 202 PRO A N 1
ATOM 1510 C CA . PRO A 1 202 ? 8.871 -2.108 25.970 1.00 59.50 202 PRO A CA 1
ATOM 1511 C C . PRO A 1 202 ? 8.277 -2.743 24.714 1.00 59.50 202 PRO A C 1
ATOM 1513 O O . PRO A 1 202 ? 8.975 -3.353 23.900 1.00 59.50 202 PRO A O 1
ATOM 1516 N N . LEU A 1 203 ? 6.991 -2.503 24.502 1.00 63.00 203 LEU A N 1
ATOM 1517 C CA . LEU A 1 203 ? 6.277 -2.903 23.309 1.00 63.00 203 LEU A CA 1
ATOM 1518 C C . LEU A 1 203 ? 6.388 -1.813 22.240 1.00 63.00 203 LEU A C 1
ATOM 1520 O O . LEU A 1 203 ? 5.852 -0.716 22.391 1.00 63.00 203 LEU A O 1
ATOM 1524 N N . LEU A 1 204 ? 7.044 -2.128 21.122 1.00 63.00 204 LEU A N 1
ATOM 1525 C CA . LEU A 1 204 ? 7.076 -1.248 19.954 1.00 63.00 204 LEU A CA 1
ATOM 1526 C C . LEU A 1 204 ? 5.899 -1.551 19.020 1.00 63.00 204 LEU A C 1
ATOM 1528 O O . LEU A 1 204 ? 5.735 -2.678 18.519 1.00 63.00 204 LEU A O 1
ATOM 1532 N N . ARG A 1 205 ? 5.078 -0.532 18.768 1.00 60.84 205 ARG A N 1
ATOM 1533 C CA . ARG A 1 205 ? 3.917 -0.596 17.874 1.00 60.84 205 ARG A CA 1
ATOM 1534 C C . ARG A 1 205 ? 3.899 0.604 16.945 1.00 60.84 205 ARG A C 1
ATOM 1536 O O . ARG A 1 205 ? 4.067 1.733 17.385 1.00 60.84 205 ARG A O 1
ATOM 1543 N N . SER A 1 206 ? 3.703 0.345 15.659 1.00 70.50 206 SER A N 1
ATOM 1544 C CA . SER A 1 206 ? 3.582 1.398 14.656 1.00 70.50 206 SER A CA 1
ATOM 1545 C C . SER A 1 206 ? 2.109 1.598 14.328 1.00 70.50 206 SER A C 1
ATOM 1547 O O . SER A 1 206 ? 1.430 0.622 14.019 1.00 70.50 206 SER A O 1
ATOM 1549 N N . TYR A 1 207 ? 1.638 2.839 14.392 1.00 74.75 207 TYR A N 1
ATOM 1550 C CA . TYR A 1 207 ? 0.258 3.215 14.102 1.00 74.75 207 TYR A CA 1
ATOM 1551 C C . TYR A 1 207 ? 0.238 4.308 13.044 1.00 74.75 207 TYR A C 1
ATOM 1553 O O . TYR A 1 207 ? 0.965 5.295 13.158 1.00 74.75 207 TYR A O 1
ATOM 1561 N N . SER A 1 208 ? -0.588 4.137 12.015 1.00 76.56 208 SER A N 1
ATOM 1562 C CA . SER A 1 208 ? -0.850 5.199 11.045 1.00 76.56 208 SER A CA 1
ATOM 1563 C C . SER A 1 208 ? -1.529 6.384 11.728 1.00 76.56 208 SER A C 1
ATOM 1565 O O . SER A 1 208 ? -2.414 6.201 12.565 1.00 76.56 208 SER A O 1
ATOM 1567 N N . LEU A 1 209 ? -1.114 7.593 11.357 1.00 81.69 209 LEU A N 1
ATOM 1568 C CA . LEU A 1 209 ? -1.800 8.810 11.772 1.00 81.69 209 LEU A CA 1
ATOM 1569 C C . LEU A 1 209 ? -3.155 8.883 11.063 1.00 81.69 209 LEU A C 1
ATOM 1571 O O . LEU A 1 209 ? -3.248 8.677 9.854 1.00 81.69 209 LEU A O 1
ATOM 1575 N N . SER A 1 210 ? -4.199 9.162 11.831 1.00 78.38 210 SER A N 1
ATOM 1576 C CA . SER A 1 210 ? -5.582 9.290 11.382 1.00 78.38 210 SER A CA 1
ATOM 1577 C C . SER A 1 210 ? -6.136 10.618 11.877 1.00 78.38 210 SER A C 1
ATOM 1579 O O . SER A 1 210 ? -6.177 10.831 13.078 1.00 78.38 210 SER A O 1
ATOM 1581 N N . GLY A 1 211 ? -6.606 11.502 11.009 1.00 75.88 211 GLY A N 1
ATOM 1582 C CA . GLY A 1 211 ? -7.117 12.811 11.423 1.00 75.88 211 GLY A CA 1
ATOM 1583 C C . GLY A 1 211 ? -6.962 13.856 10.324 1.00 75.88 211 GLY A C 1
ATOM 1584 O O . GLY A 1 211 ? -6.347 13.562 9.297 1.00 75.88 211 GLY A O 1
ATOM 1585 N N . PRO A 1 212 ? -7.531 15.056 10.514 1.00 69.06 212 PRO A N 1
ATOM 1586 C CA . PRO A 1 212 ? -7.450 16.111 9.517 1.00 69.06 212 PRO A CA 1
ATOM 1587 C C . PRO A 1 212 ? -5.993 16.582 9.332 1.00 69.06 212 PRO A C 1
ATOM 1589 O O . PRO A 1 212 ? -5.257 16.701 10.319 1.00 69.06 212 PRO A O 1
ATOM 1592 N N . PRO A 1 213 ? -5.559 16.878 8.091 1.00 64.81 213 PRO A N 1
ATOM 1593 C CA . PRO A 1 213 ? -4.249 17.472 7.837 1.00 64.81 213 PRO A CA 1
ATOM 1594 C C . PRO A 1 213 ? -4.052 18.766 8.639 1.00 64.81 213 PRO A C 1
ATOM 1596 O O . PRO A 1 213 ? -4.952 19.601 8.704 1.00 64.81 213 PRO A O 1
ATOM 1599 N N . GLY A 1 214 ? -2.871 18.952 9.234 1.00 63.66 214 GLY A N 1
ATOM 1600 C CA . GLY A 1 214 ? -2.540 20.178 9.977 1.00 63.66 214 GLY A CA 1
ATOM 1601 C C . GLY A 1 214 ? -3.106 20.275 11.401 1.00 63.66 214 GLY A C 1
ATOM 1602 O O . GLY A 1 214 ? -3.028 21.348 12.000 1.00 63.66 214 GLY A O 1
ATOM 1603 N N . ALA A 1 215 ? -3.647 19.186 11.958 1.00 69.19 215 ALA A N 1
ATOM 1604 C CA . ALA A 1 215 ? -4.020 19.124 13.372 1.00 69.19 215 ALA A CA 1
ATOM 1605 C C . ALA A 1 215 ? -2.825 19.447 14.294 1.00 69.19 215 ALA A C 1
ATOM 1607 O O . ALA A 1 215 ? -1.675 19.126 13.982 1.00 69.19 215 ALA A O 1
ATOM 1608 N N . ARG A 1 216 ? -3.104 20.106 15.430 1.00 70.38 216 ARG A N 1
ATOM 1609 C CA . ARG A 1 216 ? -2.089 20.483 16.439 1.00 70.38 216 ARG A CA 1
ATOM 1610 C C . ARG A 1 216 ? -1.723 19.338 17.388 1.00 70.38 216 ARG A C 1
ATOM 1612 O O . ARG A 1 216 ? -0.780 19.478 18.164 1.00 70.38 216 ARG A O 1
ATOM 1619 N N . ASP A 1 217 ? -2.463 18.243 17.306 1.00 81.44 217 ASP A N 1
ATOM 1620 C CA . ASP A 1 217 ? -2.303 16.972 17.995 1.00 81.44 217 ASP A CA 1
ATOM 1621 C C . ASP A 1 217 ? -2.297 15.828 16.969 1.00 81.44 217 ASP A C 1
ATOM 1623 O O . ASP A 1 217 ? -2.826 15.944 15.861 1.00 81.44 217 ASP A O 1
ATOM 1627 N N . TYR A 1 218 ? -1.691 14.702 17.328 1.00 86.06 218 TYR A N 1
ATOM 1628 C CA . TYR A 1 218 ? -1.792 13.487 16.533 1.00 86.06 218 TYR A CA 1
ATOM 1629 C C . TYR A 1 218 ? -2.974 12.662 16.990 1.00 86.06 218 TYR A C 1
ATOM 1631 O O . TYR A 1 218 ? -3.148 12.426 18.179 1.00 86.06 218 TYR A O 1
ATOM 1639 N N . ARG A 1 219 ? -3.711 12.108 16.036 1.00 87.25 219 ARG A N 1
ATOM 1640 C CA . ARG A 1 219 ? -4.721 11.095 16.311 1.00 87.25 219 ARG A CA 1
ATOM 1641 C C . ARG A 1 219 ? -4.310 9.788 15.647 1.00 87.25 219 ARG A C 1
ATOM 1643 O O . ARG A 1 219 ? -3.826 9.773 14.517 1.00 87.25 219 ARG A O 1
ATOM 1650 N N . ILE A 1 220 ? -4.478 8.686 16.365 1.00 84.00 220 ILE A N 1
ATOM 1651 C CA . ILE A 1 220 ? -4.328 7.323 15.847 1.00 84.00 220 ILE A CA 1
ATOM 1652 C C . ILE A 1 220 ? -5.611 6.552 16.122 1.00 84.00 220 ILE A C 1
ATOM 1654 O O . ILE A 1 220 ? -6.278 6.798 17.123 1.00 84.00 220 ILE A O 1
ATOM 1658 N N . SER A 1 221 ? -5.939 5.603 15.254 1.00 80.94 221 SER A N 1
ATOM 1659 C CA . SER A 1 221 ? -7.084 4.712 15.442 1.00 80.94 221 SER A CA 1
ATOM 1660 C C . SER A 1 221 ? -6.579 3.326 15.826 1.00 80.94 221 SER A C 1
ATOM 1662 O O . SER A 1 221 ? -5.796 2.717 15.095 1.00 80.94 221 SER A O 1
ATOM 1664 N N . VAL A 1 222 ? -6.995 2.840 16.992 1.00 77.00 222 VAL A N 1
ATOM 1665 C CA . VAL A 1 222 ? -6.532 1.584 17.581 1.00 77.00 222 VAL A CA 1
ATOM 1666 C C . VAL A 1 222 ? -7.714 0.641 17.726 1.00 77.00 222 VAL A C 1
ATOM 1668 O O . VAL A 1 222 ? -8.706 0.956 18.383 1.00 77.00 222 VAL A O 1
ATOM 1671 N N . LYS A 1 223 ? -7.602 -0.546 17.129 1.00 72.50 223 LYS A N 1
ATOM 1672 C CA . LYS A 1 223 ? -8.571 -1.618 17.340 1.00 72.50 223 LYS A CA 1
ATOM 1673 C C . LYS A 1 223 ? -8.314 -2.279 18.698 1.00 72.50 223 LYS A C 1
ATOM 1675 O O . LYS A 1 223 ? -7.203 -2.744 18.953 1.00 72.50 223 LYS A O 1
ATOM 1680 N N . ARG A 1 224 ? -9.330 -2.328 19.558 1.00 61.78 224 ARG A N 1
ATOM 1681 C CA . ARG A 1 224 ? -9.328 -3.087 20.813 1.00 61.78 224 ARG A CA 1
ATOM 1682 C C . ARG A 1 224 ? -9.633 -4.551 20.510 1.00 61.78 224 ARG A C 1
ATOM 1684 O O . ARG A 1 224 ? -10.627 -4.863 19.863 1.00 61.78 224 ARG A O 1
ATOM 1691 N N . GLU A 1 225 ? -8.784 -5.440 21.006 1.00 47.56 225 GLU A N 1
ATOM 1692 C CA . GLU A 1 225 ? -9.023 -6.884 21.013 1.00 47.56 225 GLU A CA 1
ATOM 1693 C C . GLU A 1 225 ? -9.087 -7.345 22.473 1.00 47.56 225 GLU A C 1
ATOM 1695 O O . GLU A 1 225 ? -8.203 -7.001 23.259 1.00 47.56 225 GLU A O 1
ATOM 1700 N N . GLU A 1 226 ? -10.123 -8.107 22.842 1.00 39.66 226 GLU A N 1
ATOM 1701 C CA . GLU A 1 226 ? -10.384 -8.538 24.230 1.00 39.66 226 GLU A CA 1
ATOM 1702 C C . GLU A 1 226 ? -9.236 -9.359 24.847 1.00 39.66 226 GLU A C 1
ATOM 1704 O O . GLU A 1 226 ? -9.103 -9.396 26.064 1.00 39.66 226 GLU A O 1
ATOM 1709 N N . HIS A 1 227 ? -8.346 -9.928 24.023 1.00 39.44 227 HIS A N 1
ATOM 1710 C CA . HIS A 1 227 ? -7.174 -10.711 24.444 1.00 39.44 227 HIS A CA 1
ATOM 1711 C C . HIS A 1 227 ? -5.843 -10.193 23.859 1.00 39.44 227 HIS A C 1
ATOM 1713 O O . HIS A 1 227 ? -4.847 -10.915 23.813 1.00 39.44 227 HIS A O 1
ATOM 1719 N N . GLY A 1 228 ? -5.796 -8.948 23.374 1.00 41.41 228 GLY A N 1
ATOM 1720 C CA . GLY A 1 228 ? -4.552 -8.359 22.876 1.00 41.41 228 GLY A CA 1
ATOM 1721 C C . GLY A 1 228 ? -3.614 -7.993 24.028 1.00 41.41 228 GLY A C 1
ATOM 1722 O O . GLY A 1 228 ? -4.040 -7.332 24.965 1.00 41.41 228 GLY A O 1
ATOM 1723 N N . ALA A 1 229 ? -2.319 -8.315 23.939 1.00 43.22 229 ALA A N 1
ATOM 1724 C CA . ALA A 1 229 ? -1.291 -8.012 24.958 1.00 43.22 229 ALA A CA 1
ATOM 1725 C C . ALA A 1 229 ? -1.049 -6.502 25.257 1.00 43.22 229 ALA A C 1
ATOM 1727 O O . ALA A 1 229 ? -0.030 -6.125 25.825 1.00 43.22 229 ALA A O 1
ATOM 1728 N N . SER A 1 230 ? -1.956 -5.622 24.827 1.00 39.91 230 SER A N 1
ATOM 1729 C CA . SER A 1 230 ? -1.952 -4.169 25.023 1.00 39.91 230 SER A CA 1
ATOM 1730 C C . SER A 1 230 ? -3.341 -3.634 25.426 1.00 39.91 230 SER A C 1
ATOM 1732 O O . SER A 1 230 ? -3.553 -2.424 25.386 1.00 39.91 230 SER A O 1
ATOM 1734 N N . SER A 1 231 ? -4.306 -4.500 25.762 1.00 39.50 231 SER A N 1
ATOM 1735 C CA . SER A 1 231 ? -5.701 -4.115 26.035 1.00 39.50 231 SER A CA 1
ATOM 1736 C C . SER A 1 231 ? -5.953 -3.599 27.459 1.00 39.50 231 SER A C 1
ATOM 1738 O O . SER A 1 231 ? -7.056 -3.128 27.740 1.00 39.50 231 SER A O 1
ATOM 1740 N N . SER A 1 232 ? -4.948 -3.618 28.339 1.00 33.50 232 SER A N 1
ATOM 1741 C CA . SER A 1 232 ? -5.085 -3.282 29.760 1.00 33.50 232 SER A CA 1
ATOM 1742 C C . SER A 1 232 ? -4.175 -2.124 30.192 1.00 33.50 232 SER A C 1
ATOM 1744 O O . SER A 1 232 ? -3.197 -2.357 30.892 1.00 33.50 232 SER A O 1
ATOM 1746 N N . ALA A 1 233 ? -4.466 -0.895 29.747 1.00 37.97 233 ALA A N 1
ATOM 1747 C CA . ALA A 1 233 ? -4.237 0.363 30.492 1.00 37.97 233 ALA A CA 1
ATOM 1748 C C . ALA A 1 233 ? -4.411 1.588 29.565 1.00 37.97 233 ALA A C 1
ATOM 1750 O O . ALA A 1 233 ? -3.471 1.955 28.861 1.00 37.97 233 ALA A O 1
ATOM 1751 N N . PRO A 1 234 ? -5.582 2.249 29.557 1.00 39.53 234 PRO A N 1
ATOM 1752 C CA . PRO A 1 234 ? -5.782 3.503 28.824 1.00 39.53 234 PRO A CA 1
ATOM 1753 C C . PRO A 1 234 ? -5.072 4.723 29.450 1.00 39.53 234 PRO A C 1
ATOM 1755 O O . PRO A 1 234 ? -4.939 5.737 28.775 1.00 39.53 234 PRO A O 1
ATOM 1758 N N . ASP A 1 235 ? -4.591 4.621 30.697 1.00 36.50 235 ASP A N 1
ATOM 1759 C CA . ASP A 1 235 ? -4.152 5.767 31.521 1.00 36.50 235 ASP A CA 1
ATOM 1760 C C . ASP A 1 235 ? -2.629 5.904 31.718 1.00 36.50 235 ASP A C 1
ATOM 1762 O O . ASP A 1 235 ? -2.177 6.656 32.582 1.00 36.50 235 ASP A O 1
ATOM 1766 N N . GLN A 1 236 ? -1.795 5.192 30.951 1.00 37.16 236 GLN A N 1
ATOM 1767 C CA . GLN A 1 236 ? -0.338 5.283 31.120 1.00 37.16 236 GLN A CA 1
ATOM 1768 C C . GLN A 1 236 ? 0.342 6.214 30.100 1.00 37.16 236 GLN A C 1
ATOM 1770 O O . GLN A 1 236 ? -0.023 6.220 28.921 1.00 37.16 236 GLN A O 1
ATOM 1775 N N . PRO A 1 237 ? 1.374 6.976 30.517 1.00 33.41 237 PRO A N 1
ATOM 1776 C CA . PRO A 1 237 ? 2.112 7.872 29.633 1.00 33.41 237 PRO A CA 1
ATOM 1777 C C . PRO A 1 237 ? 2.803 7.090 28.504 1.00 33.41 237 PRO A C 1
ATOM 1779 O O . PRO A 1 237 ? 3.651 6.228 28.739 1.00 33.41 237 PRO A O 1
ATOM 1782 N N . ALA A 1 238 ? 2.463 7.405 27.253 1.00 37.00 238 ALA A N 1
ATOM 1783 C CA . ALA A 1 238 ? 3.086 6.808 26.076 1.00 37.00 238 ALA A CA 1
ATOM 1784 C C . ALA A 1 238 ? 4.361 7.577 25.685 1.00 37.00 238 ALA A C 1
ATOM 1786 O O . ALA A 1 238 ? 4.377 8.800 25.596 1.00 37.00 238 ALA A O 1
ATOM 1787 N N . THR A 1 239 ? 5.466 6.882 25.398 1.00 36.56 239 THR A N 1
ATOM 1788 C CA . THR A 1 239 ? 6.639 7.529 24.780 1.00 36.56 239 THR A CA 1
ATOM 1789 C C . THR A 1 239 ? 6.657 7.212 23.288 1.00 36.56 239 THR A C 1
ATOM 1791 O O . THR A 1 239 ? 6.530 6.055 22.895 1.00 36.56 239 THR A O 1
ATOM 1794 N N . VAL A 1 240 ? 6.825 8.213 22.429 1.00 36.94 240 VAL A N 1
ATOM 1795 C CA . VAL A 1 240 ? 6.647 8.084 20.975 1.00 36.94 240 VAL A CA 1
ATOM 1796 C C . VAL A 1 240 ? 7.970 8.284 20.261 1.00 36.94 240 VAL A C 1
ATOM 1798 O O . VAL A 1 240 ? 8.567 9.346 20.356 1.00 36.94 240 VAL A O 1
ATOM 1801 N N . ALA A 1 241 ? 8.449 7.300 19.506 1.00 30.91 241 ALA A N 1
ATOM 1802 C CA . ALA A 1 241 ? 9.460 7.578 18.493 1.00 30.91 241 ALA A CA 1
ATOM 1803 C C . ALA A 1 241 ? 8.811 7.775 17.150 1.00 30.91 241 ALA A C 1
ATOM 1805 O O . ALA A 1 241 ? 7.806 7.164 16.797 1.00 30.91 241 ALA A O 1
ATOM 1806 N N . ASP A 1 242 ? 9.577 8.493 16.351 1.00 38.16 242 ASP A N 1
ATOM 1807 C CA . ASP A 1 242 ? 9.590 8.306 14.921 1.00 38.16 242 ASP A CA 1
ATOM 1808 C C . ASP A 1 242 ? 8.338 8.844 14.246 1.00 38.16 242 ASP A C 1
ATOM 1810 O O . ASP A 1 242 ? 7.343 8.162 14.014 1.00 38.16 242 ASP A O 1
ATOM 1814 N N . HIS A 1 243 ? 8.451 10.112 13.889 1.00 33.16 243 HIS A N 1
ATOM 1815 C CA . HIS A 1 243 ? 7.599 10.770 12.927 1.00 33.16 243 HIS A CA 1
ATOM 1816 C C . HIS A 1 243 ? 8.156 10.484 11.531 1.00 33.16 243 HIS A C 1
ATOM 1818 O O . HIS A 1 243 ? 9.029 11.208 11.062 1.00 33.16 243 HIS A O 1
ATOM 1824 N N . ARG A 1 244 ? 7.696 9.422 10.859 1.00 32.81 244 ARG A N 1
ATOM 1825 C CA . ARG A 1 244 ? 8.185 9.075 9.512 1.00 32.81 244 ARG A CA 1
ATOM 1826 C C . ARG A 1 244 ? 7.065 9.021 8.484 1.00 32.81 244 ARG A C 1
ATOM 1828 O O . ARG A 1 244 ? 5.999 8.450 8.705 1.00 32.81 244 ARG A O 1
ATOM 1835 N N . ARG A 1 245 ? 7.333 9.631 7.327 1.00 30.83 245 ARG A N 1
ATOM 1836 C CA . ARG A 1 245 ? 6.487 9.570 6.128 1.00 30.83 245 ARG A CA 1
ATOM 1837 C C . ARG A 1 245 ? 6.801 8.293 5.361 1.00 30.83 245 ARG A C 1
ATOM 1839 O O . ARG A 1 245 ? 7.965 8.031 5.070 1.00 30.83 245 ARG A O 1
ATOM 1846 N N . ARG A 1 246 ? 5.764 7.531 5.005 1.00 31.77 246 ARG A N 1
ATOM 1847 C CA . ARG A 1 246 ? 5.802 6.679 3.813 1.00 31.77 246 ARG A CA 1
ATOM 1848 C C . ARG A 1 246 ? 5.433 7.572 2.648 1.00 31.77 246 ARG A C 1
ATOM 1850 O O . ARG A 1 246 ? 4.279 7.961 2.497 1.00 31.77 246 ARG A O 1
ATOM 1857 N N . THR A 1 247 ? 6.431 7.995 1.897 1.00 26.72 247 THR A N 1
ATOM 1858 C CA . THR A 1 247 ? 6.205 8.711 0.653 1.00 26.72 247 THR A CA 1
ATOM 1859 C C . THR A 1 247 ? 5.746 7.708 -0.395 1.00 26.72 247 THR A C 1
ATOM 1861 O O . THR A 1 247 ? 6.479 6.814 -0.779 1.00 26.72 247 THR A O 1
ATOM 1864 N N . ALA A 1 248 ? 4.494 7.824 -0.825 1.00 24.95 248 ALA A N 1
ATOM 1865 C CA . ALA A 1 248 ? 4.136 7.497 -2.194 1.00 24.95 248 ALA A CA 1
ATOM 1866 C C . ALA A 1 248 ? 4.223 8.829 -2.944 1.00 24.95 248 ALA A C 1
ATOM 1868 O O . ALA A 1 248 ? 3.454 9.751 -2.662 1.00 24.95 248 ALA A O 1
ATOM 1869 N N . THR A 1 249 ? 5.240 8.990 -3.781 1.00 26.14 249 THR A N 1
ATOM 1870 C CA . THR A 1 249 ? 5.352 10.149 -4.679 1.00 26.14 249 THR A CA 1
ATOM 1871 C C . THR A 1 249 ? 4.287 10.011 -5.787 1.00 26.14 249 THR A C 1
ATOM 1873 O O . THR A 1 249 ? 3.991 8.868 -6.150 1.00 26.14 249 THR A O 1
ATOM 1876 N N . PRO A 1 250 ? 3.655 11.117 -6.241 1.00 30.28 250 PRO A N 1
ATOM 1877 C CA . PRO A 1 250 ? 2.551 11.131 -7.214 1.00 30.28 250 PRO A CA 1
ATOM 1878 C C . PRO A 1 250 ? 2.826 10.411 -8.537 1.00 30.28 250 PRO A C 1
ATOM 1880 O O . PRO A 1 250 ? 3.991 10.421 -8.992 1.00 30.28 250 PRO A O 1
#

pLDDT: mean 71.96, std 19.94, range [24.95, 98.25]

Radius of gyration: 19.34 Å; chains: 1; bounding box: 44×41×55 Å

Foldseek 3Di:
DLQQDPDDDPPQFQQQADQQWWKDAAQWIKGWAAFAQLDCVSCVSVVHSCRSVVCLVVLGRHTDIDTPGDDDHDPPTDIGTPDHFPLNQGNSNLSCCQPPPDNDLVVLVSQLVGPSYFPLSVVSSVVVNVDPDDDDDSPSVQPPWDPFPDPDKAWWFFPDWADPDPFKIKTKTAHPVPAFDPWDDPQKKWWKFDCLDPVDHTDTHIFHFDDDTPDRITIGMDTADPPDPNNPDPHDTIIIDGGTHPDRDD

Secondary structure (DSSP, 8-state):
-TT--S---SS--TTTPBTT-EEEETTEEEEEEEEPP--HHHHHHHT-TTHHHHHHHTT---EEEEEEE-----TT--EEEEEPPGGG-BHHHHHHHHHSTT--HHHHHHHHT-TTS-HHHHHHHHHHHH-SS----GGGTS---S--SSSSEEEEEEEEEEE-SSSEEEEEEE-TTSPPPPPPPTTEEEEEEE-SSTTSPPEEEEEEB-S-TT-SSEEEEEE--TT-TT-S-TTSPEEEEEEEE-----